Protein AF-A0AAD9BRH6-F1 (afdb_monomer_lite)

InterPro domains:
  IPR004321 V-D-J recombination activating protein 2 [PF03089] (52-200)
  IPR004321 V-D-J recombination activating protein 2 [PTHR10960] (1-200)
  IPR011043 Galactose oxidase/kelch, beta-propeller [SSF50965] (65-195)
  IPR015915 Kelch-type beta-propeller [G3DSA:2.120.10.80] (14-204)

Secondary structure (DSSP, 8-state):
------EESS-TTT--TT-EEEEETTEEEEE--SSSPPTTSTT--EEEEEETTEEEEEE-EEPTTPPP----BS-EEEEE--BTTBPPEEEEE--B-TTS-B---EEEEEEEEEEGGGEEEEEEEEE--EESPPPS-BS-EEEEEEETTEEEEEEE--EEEPPTTT--STTTT-EEEPPSEEEEEETTTTEEEEEE-HHHHHTTS--

Sequence (207 aa):
MTLQPLTPVNCAGLLQQGFSLLQLDGEVLLFGQKGWPKRSCPTGVFGVRFKLGEMKLRAISFSNDSCYLPPLRCPAVCRLDPYDGLPESYLIHGGRTPNNEISSSLYLLTMDSRGCNRKLTLCCKEKELVGEVPGARYGHTMSMVQSHGKTACVLFGGRSYMPAGERTTENWNSVVDCPPQVFLFDMEFGCSSAILYLSLATDSLSI

Radius of gyration: 18.58 Å; chains: 1; bounding box: 47×38×53 Å

Structure (mmCIF, N/CA/C/O backbone):
data_AF-A0AAD9BRH6-F1
#
_entry.id   AF-A0AAD9BRH6-F1
#
loop_
_atom_site.group_PDB
_atom_site.id
_atom_site.type_symbol
_atom_site.label_atom_id
_atom_site.label_alt_id
_atom_site.label_comp_id
_atom_site.label_asym_id
_atom_site.label_entity_id
_atom_site.label_seq_id
_atom_site.pdbx_PDB_ins_code
_atom_site.Cartn_x
_atom_site.Cartn_y
_atom_site.Cartn_z
_atom_site.occupancy
_atom_site.B_iso_or_equiv
_atom_site.auth_seq_id
_atom_site.auth_comp_id
_atom_site.auth_asym_id
_atom_site.auth_atom_id
_atom_site.pdbx_PDB_model_num
ATOM 1 N N . MET A 1 1 ? -20.633 -24.518 3.124 1.00 84.81 1 MET A N 1
ATOM 2 C CA . MET A 1 1 ? -20.356 -23.069 3.005 1.00 84.81 1 MET A CA 1
ATOM 3 C C . MET A 1 1 ? -21.687 -22.362 2.823 1.00 84.81 1 MET A C 1
ATOM 5 O O . MET A 1 1 ? -22.511 -22.875 2.078 1.00 84.81 1 MET A O 1
ATOM 9 N N . THR A 1 2 ? -21.927 -21.257 3.523 1.00 92.25 2 THR A N 1
ATOM 10 C CA . THR A 1 2 ? -23.176 -20.484 3.441 1.00 92.25 2 THR A CA 1
ATOM 11 C C . THR A 1 2 ? -22.861 -19.068 2.978 1.00 92.25 2 THR A C 1
ATOM 13 O O . THR A 1 2 ? -21.883 -18.469 3.419 1.00 92.25 2 THR A O 1
ATOM 16 N N . LEU A 1 3 ? -23.678 -18.540 2.069 1.00 93.56 3 LEU A N 1
ATOM 17 C CA . LEU A 1 3 ? -23.615 -17.149 1.636 1.00 93.56 3 LEU A CA 1
ATOM 18 C C . LEU A 1 3 ? -24.761 -16.396 2.311 1.00 93.56 3 LEU A C 1
ATOM 20 O O . LEU A 1 3 ? -25.902 -16.852 2.265 1.00 93.56 3 LEU A O 1
ATOM 24 N N . GLN A 1 4 ? -24.465 -15.248 2.917 1.00 93.25 4 GLN A N 1
ATOM 25 C CA . GLN A 1 4 ? -25.474 -14.382 3.517 1.00 93.25 4 GLN A CA 1
ATOM 26 C C . GLN A 1 4 ? -25.375 -12.978 2.908 1.00 93.25 4 GLN A C 1
ATOM 28 O O . GLN A 1 4 ? -24.277 -12.417 2.874 1.00 93.25 4 GLN A O 1
ATOM 33 N N . PRO A 1 5 ? -26.488 -12.389 2.435 1.00 93.81 5 PRO A N 1
ATOM 34 C CA . PRO A 1 5 ? -26.490 -11.009 1.972 1.00 93.81 5 PRO A CA 1
ATOM 35 C C . PRO A 1 5 ? -26.248 -10.049 3.142 1.00 93.81 5 PRO A C 1
ATOM 37 O O . PRO A 1 5 ? -26.746 -10.261 4.250 1.00 93.81 5 PRO A O 1
ATOM 40 N N . LEU A 1 6 ? -25.496 -8.982 2.877 1.00 94.06 6 LEU A N 1
ATOM 41 C CA . LEU A 1 6 ? -25.215 -7.920 3.837 1.00 94.06 6 LEU A CA 1
ATOM 42 C C . LEU A 1 6 ? -25.669 -6.569 3.288 1.00 94.06 6 LEU A C 1
ATOM 44 O O . LEU A 1 6 ? -25.469 -6.275 2.110 1.00 94.06 6 LEU A O 1
ATOM 48 N N . THR A 1 7 ? -26.209 -5.725 4.163 1.00 94.25 7 THR A N 1
ATOM 49 C CA . THR A 1 7 ? -26.621 -4.359 3.824 1.00 94.25 7 THR A CA 1
ATOM 50 C C . THR A 1 7 ? -25.518 -3.367 4.210 1.00 94.25 7 THR A C 1
ATOM 52 O O . THR A 1 7 ? -25.204 -3.236 5.399 1.00 94.25 7 THR A O 1
ATOM 55 N N . PRO A 1 8 ? -24.904 -2.649 3.250 1.00 92.94 8 PRO A N 1
ATOM 56 C CA . PRO A 1 8 ? -23.936 -1.599 3.550 1.00 92.94 8 PRO A CA 1
ATOM 57 C C . PRO A 1 8 ? -24.643 -0.365 4.127 1.00 92.94 8 PRO A C 1
ATOM 59 O O . PRO A 1 8 ? -25.523 0.198 3.483 1.00 92.94 8 PRO A O 1
ATOM 62 N N . VAL A 1 9 ? -24.246 0.092 5.320 1.00 93.06 9 VAL A N 1
ATOM 63 C CA . VAL A 1 9 ? -24.945 1.206 6.002 1.00 93.06 9 VAL A CA 1
ATOM 64 C C . VAL A 1 9 ? -24.281 2.560 5.757 1.00 93.06 9 VAL A C 1
ATOM 66 O O . VAL A 1 9 ? -24.948 3.532 5.424 1.00 93.06 9 VAL A O 1
ATOM 69 N N . ASN A 1 10 ? -22.959 2.652 5.922 1.00 90.88 10 ASN A N 1
ATOM 70 C CA . ASN A 1 10 ? -22.215 3.918 5.838 1.00 90.88 10 ASN A CA 1
ATOM 71 C C . ASN A 1 10 ? -20.998 3.852 4.897 1.00 90.88 10 ASN A C 1
ATOM 73 O O . ASN A 1 10 ? -20.083 4.667 5.005 1.00 90.88 10 ASN A O 1
ATOM 77 N N . CYS A 1 11 ? -20.970 2.875 3.986 1.00 85.38 11 CYS A N 1
ATOM 78 C CA . CYS A 1 11 ? -19.798 2.564 3.163 1.00 85.38 11 CYS A CA 1
ATOM 79 C C . CYS A 1 11 ? -20.015 2.634 1.644 1.00 85.38 11 CYS A C 1
ATOM 81 O O . CYS A 1 11 ? -19.052 2.467 0.898 1.00 85.38 11 CYS A O 1
ATOM 83 N N . ALA A 1 12 ? -21.228 2.944 1.171 1.00 79.44 12 ALA A N 1
ATOM 84 C CA . ALA A 1 12 ? -21.591 2.875 -0.251 1.00 79.44 12 ALA A CA 1
ATOM 85 C C . ALA A 1 12 ? -20.691 3.713 -1.187 1.00 79.44 12 ALA A C 1
ATOM 87 O O . ALA A 1 12 ? -20.425 3.309 -2.313 1.00 79.44 12 ALA A O 1
ATOM 88 N N . GLY A 1 13 ? -20.178 4.859 -0.724 1.00 90.12 13 GLY A N 1
ATOM 89 C CA . GLY A 1 13 ? -19.275 5.714 -1.509 1.00 90.12 13 GLY A CA 1
ATOM 90 C C . GLY A 1 13 ? -17.780 5.419 -1.345 1.00 90.12 13 GLY A C 1
ATOM 91 O O . GLY A 1 13 ? -16.972 6.090 -1.982 1.00 90.12 13 GLY A O 1
ATOM 92 N N . LEU A 1 14 ? -17.409 4.481 -0.468 1.00 95.38 14 LEU A N 1
ATOM 93 C CA . LEU A 1 14 ? -16.017 4.199 -0.098 1.00 95.38 14 LEU A CA 1
ATOM 94 C C . LEU A 1 14 ? -15.472 2.935 -0.764 1.00 95.38 14 LEU A C 1
ATOM 96 O O . LEU A 1 14 ? -14.265 2.833 -0.957 1.00 95.38 14 LEU A O 1
ATOM 100 N N . LEU A 1 15 ? -16.333 1.981 -1.116 1.00 95.12 15 LEU A N 1
ATOM 101 C CA . LEU A 1 15 ? -15.911 0.734 -1.749 1.00 95.12 15 LEU A CA 1
ATOM 102 C C . LEU A 1 15 ? -15.564 0.957 -3.229 1.00 95.12 15 LEU A C 1
ATOM 104 O O . LEU A 1 15 ? -16.242 1.692 -3.949 1.00 95.12 15 LEU A O 1
ATOM 108 N N . GLN A 1 16 ? -14.501 0.303 -3.685 1.00 96.00 16 GLN A N 1
ATOM 109 C CA . GLN A 1 16 ? -14.068 0.257 -5.082 1.00 96.00 16 GLN A CA 1
ATOM 110 C C . GLN A 1 16 ? -13.353 -1.064 -5.344 1.00 96.00 16 GLN A C 1
ATOM 112 O O . GLN A 1 16 ? -12.916 -1.709 -4.402 1.00 96.00 16 GLN A O 1
ATOM 117 N N . GLN A 1 17 ? -13.190 -1.460 -6.602 1.00 96.88 17 GLN A N 1
ATOM 118 C CA . GLN A 1 17 ? -12.393 -2.640 -6.936 1.00 96.88 17 GLN A CA 1
ATOM 119 C C . GLN A 1 17 ? -10.912 -2.428 -6.581 1.00 96.88 17 GLN A C 1
ATOM 121 O O . GLN A 1 17 ? -10.388 -1.317 -6.699 1.00 96.88 17 GLN A O 1
ATOM 126 N N . GLY A 1 18 ? -10.243 -3.506 -6.163 1.00 97.06 18 GLY A N 1
ATOM 127 C CA . GLY A 1 18 ? -8.827 -3.482 -5.791 1.00 97.06 18 GLY A CA 1
ATOM 128 C C . GLY A 1 18 ? -8.534 -2.980 -4.375 1.00 97.06 18 GLY A C 1
ATOM 129 O O . GLY A 1 18 ? -7.385 -2.665 -4.088 1.00 97.06 18 GLY A O 1
ATOM 130 N N . PHE A 1 19 ? -9.541 -2.873 -3.506 1.00 97.88 19 PHE A N 1
ATOM 131 C CA . PHE A 1 19 ? -9.334 -2.630 -2.076 1.00 97.88 19 PHE A CA 1
ATOM 132 C C . PHE A 1 19 ? -8.760 -3.871 -1.373 1.00 97.88 19 PHE A C 1
ATOM 134 O O . PHE A 1 19 ? -8.918 -4.992 -1.860 1.00 97.88 19 PHE A O 1
ATOM 141 N N . SER A 1 20 ? -8.151 -3.671 -0.206 1.00 98.38 20 SER A N 1
ATOM 142 C CA . SER A 1 20 ? -7.573 -4.742 0.610 1.00 98.38 20 SER A CA 1
ATOM 143 C C . SER A 1 20 ? -8.331 -4.898 1.925 1.00 98.38 20 SER A C 1
ATOM 145 O O . SER A 1 20 ? -8.718 -3.906 2.552 1.00 98.38 20 SER A O 1
ATOM 147 N N . LEU A 1 21 ? -8.508 -6.148 2.358 1.00 97.81 21 LEU A N 1
ATOM 148 C CA . LEU A 1 21 ? -8.934 -6.486 3.713 1.00 97.81 21 LEU A CA 1
ATOM 149 C C . LEU A 1 21 ? -7.735 -7.023 4.494 1.00 97.81 21 LEU A C 1
ATOM 151 O O . LEU A 1 21 ? -7.108 -7.985 4.061 1.00 97.81 21 LEU A O 1
ATOM 155 N N . LEU A 1 22 ? -7.419 -6.394 5.623 1.00 97.06 22 LEU A N 1
ATOM 156 C CA . LEU A 1 22 ? -6.281 -6.747 6.474 1.00 97.06 22 LEU A CA 1
ATOM 157 C C . LEU A 1 22 ? -6.820 -7.208 7.825 1.00 97.06 22 LEU A C 1
ATOM 159 O O . LEU A 1 22 ? -7.579 -6.482 8.460 1.00 97.06 22 LEU A O 1
ATOM 163 N N . GLN A 1 23 ? -6.455 -8.403 8.272 1.00 94.50 23 GLN A N 1
ATOM 164 C CA . GLN A 1 23 ? -6.820 -8.877 9.604 1.00 94.50 23 GLN A CA 1
ATOM 165 C C . GLN A 1 23 ? -5.677 -8.572 10.563 1.00 94.50 23 GLN A C 1
ATOM 167 O O . GLN A 1 23 ? -4.611 -9.160 10.415 1.00 94.50 23 GLN A O 1
ATOM 172 N N . LEU A 1 24 ? -5.895 -7.652 11.500 1.00 91.31 24 LEU A N 1
ATOM 173 C CA . LEU A 1 24 ? -4.866 -7.195 12.429 1.00 91.31 24 LEU A CA 1
ATOM 174 C C . LEU A 1 24 ? -5.457 -7.066 13.832 1.00 91.31 24 LEU A C 1
ATOM 176 O O . LEU A 1 24 ? -6.463 -6.376 14.022 1.00 91.31 24 LEU A O 1
ATOM 180 N N . ASP A 1 25 ? -4.844 -7.746 14.801 1.00 84.81 25 ASP A N 1
ATOM 181 C CA . ASP A 1 25 ? -5.267 -7.735 16.209 1.00 84.81 25 ASP A CA 1
ATOM 182 C C . ASP A 1 25 ? -6.764 -8.083 16.388 1.00 84.81 25 ASP A C 1
ATOM 184 O O . ASP A 1 25 ? -7.528 -7.436 17.108 1.00 84.81 25 ASP A O 1
ATOM 188 N N . GLY A 1 26 ? -7.229 -9.088 15.639 1.00 85.62 26 GLY A N 1
ATOM 189 C CA . GLY A 1 26 ? -8.610 -9.581 15.686 1.00 85.62 26 GLY A CA 1
ATOM 190 C C . GLY A 1 26 ? -9.674 -8.659 15.070 1.00 85.62 26 GLY A C 1
ATOM 191 O O . GLY A 1 26 ? -10.851 -9.020 15.069 1.00 85.62 26 GLY A O 1
ATOM 192 N N . GLU A 1 27 ? -9.300 -7.499 14.526 1.00 90.56 27 GLU A N 1
ATOM 193 C CA . GLU A 1 27 ? -10.192 -6.632 13.748 1.00 90.56 27 GLU A CA 1
ATOM 194 C C . GLU A 1 27 ? -9.931 -6.837 12.245 1.00 90.56 27 GLU A C 1
ATOM 196 O O . GLU A 1 27 ? -8.801 -7.059 11.810 1.00 90.56 27 GLU A O 1
ATOM 201 N N . VAL A 1 28 ? -10.987 -6.751 11.431 1.00 95.69 28 VAL A N 1
ATOM 202 C CA . VAL A 1 28 ? -10.860 -6.719 9.967 1.00 95.69 28 VAL A CA 1
ATOM 203 C C . VAL A 1 28 ? -10.821 -5.262 9.537 1.00 95.69 28 VAL A C 1
ATOM 205 O O . VAL A 1 28 ? -11.742 -4.500 9.821 1.00 95.69 28 VAL A O 1
ATOM 208 N N . LEU A 1 29 ? -9.763 -4.867 8.847 1.00 97.19 29 LEU A N 1
ATOM 209 C CA . LEU A 1 29 ? -9.539 -3.522 8.347 1.00 97.19 29 LEU A CA 1
ATOM 210 C C . LEU A 1 29 ? -9.782 -3.478 6.843 1.00 97.19 29 LEU A C 1
ATOM 212 O O . LEU A 1 29 ? -9.395 -4.387 6.121 1.00 97.19 29 LEU A O 1
ATOM 216 N N . LEU A 1 30 ? -10.382 -2.396 6.370 1.00 97.81 30 LEU A N 1
ATOM 217 C CA . LEU A 1 30 ? -10.519 -2.050 4.968 1.00 97.81 30 LEU A CA 1
ATOM 218 C C . LEU A 1 30 ? -9.541 -0.928 4.634 1.00 97.81 30 LEU A C 1
ATOM 220 O O . LEU A 1 30 ? -9.551 0.128 5.273 1.00 97.81 30 LEU A O 1
ATOM 224 N N . PHE A 1 31 ? -8.745 -1.158 3.597 1.00 98.31 31 PHE A N 1
ATOM 225 C CA . PHE A 1 31 ? -7.778 -0.221 3.040 1.00 98.31 31 PHE A CA 1
ATOM 226 C C . PHE A 1 31 ? -7.994 -0.072 1.527 1.00 98.31 31 PHE A C 1
ATOM 228 O O . PHE A 1 31 ? -8.412 -1.016 0.860 1.00 98.31 31 PHE A O 1
ATOM 235 N N . GLY A 1 32 ? -7.724 1.116 0.980 1.00 97.81 32 GLY A N 1
ATOM 236 C CA . GLY A 1 32 ? -7.924 1.400 -0.445 1.00 97.81 32 GLY A CA 1
ATOM 237 C C . GLY A 1 32 ? -9.324 1.928 -0.773 1.00 97.81 32 GLY A C 1
ATOM 238 O O . GLY A 1 32 ? -9.956 1.461 -1.720 1.00 97.81 32 GLY A O 1
ATOM 239 N N . GLN A 1 33 ? -9.825 2.899 0.002 1.00 97.56 33 GLN A N 1
ATOM 240 C CA . GLN A 1 33 ? -11.111 3.557 -0.270 1.00 97.56 33 GLN A CA 1
ATOM 241 C C . GLN A 1 33 ? -11.147 4.299 -1.619 1.00 97.56 33 GLN A C 1
ATOM 243 O O . GLN A 1 33 ? -10.125 4.749 -2.140 1.00 97.56 33 GLN A O 1
ATOM 248 N N . LYS A 1 34 ? -12.350 4.491 -2.166 1.00 97.75 34 LYS A N 1
ATOM 249 C CA . LYS A 1 34 ? -12.580 5.288 -3.374 1.00 97.75 34 LYS A CA 1
ATOM 250 C C . LYS A 1 34 ? -12.226 6.759 -3.157 1.00 97.75 34 LYS A C 1
ATOM 252 O O . LYS A 1 34 ? -12.784 7.423 -2.283 1.00 97.75 34 LYS A O 1
ATOM 257 N N . GLY A 1 35 ? -11.349 7.275 -4.017 1.00 97.25 35 GLY A N 1
ATOM 258 C CA . GLY A 1 35 ? -10.862 8.653 -3.952 1.00 97.25 35 GLY A CA 1
ATOM 259 C C . GLY A 1 35 ? -9.973 8.927 -2.735 1.00 97.25 35 GLY A C 1
ATOM 260 O O . GLY A 1 35 ? -9.651 8.033 -1.956 1.00 97.25 35 GLY A O 1
ATOM 261 N N . TRP A 1 36 ? -9.577 10.186 -2.573 1.00 97.88 36 TRP A N 1
ATOM 262 C CA . TRP A 1 36 ? -8.733 10.624 -1.460 1.00 97.88 36 TRP A CA 1
ATOM 263 C C . TRP A 1 36 ? -9.459 10.553 -0.098 1.00 97.88 36 TRP A C 1
ATOM 265 O O . TRP A 1 36 ? -10.686 10.723 -0.054 1.00 97.88 36 TRP A O 1
ATOM 275 N N . PRO A 1 37 ? -8.735 10.313 1.018 1.00 97.00 37 PRO A N 1
ATOM 276 C CA . PRO A 1 37 ? -9.311 10.313 2.361 1.00 97.00 37 PRO A CA 1
ATOM 277 C C . PRO A 1 37 ? -10.068 11.608 2.664 1.00 97.00 37 PRO A C 1
ATOM 279 O O . PRO A 1 37 ? -9.596 12.715 2.404 1.00 97.00 37 PRO A O 1
ATOM 282 N N . LYS A 1 38 ? -11.282 11.470 3.204 1.00 94.75 38 LYS A N 1
ATOM 283 C CA . LYS A 1 38 ? -12.139 12.609 3.567 1.00 94.75 38 LYS A CA 1
ATOM 284 C C . LYS A 1 38 ? -11.880 13.021 5.011 1.00 94.75 38 LYS A C 1
ATOM 286 O O . LYS A 1 38 ? -11.446 12.210 5.820 1.00 94.75 38 LYS A O 1
ATOM 291 N N . ARG A 1 39 ? -12.286 14.239 5.390 1.00 94.38 39 ARG A N 1
ATOM 292 C CA . ARG A 1 39 ? -12.189 14.730 6.782 1.00 94.38 39 ARG A CA 1
ATOM 293 C C . ARG A 1 39 ? -12.831 13.784 7.813 1.00 94.38 39 ARG A C 1
ATOM 295 O O . ARG A 1 39 ? -12.375 13.724 8.946 1.00 94.38 39 ARG A O 1
ATOM 302 N N . SER A 1 40 ? -13.860 13.027 7.426 1.00 93.06 40 SER A N 1
ATOM 303 C CA . SER A 1 40 ? -14.510 12.029 8.288 1.00 93.06 40 SER A CA 1
ATOM 304 C C . SER A 1 40 ? -13.612 10.840 8.661 1.00 93.06 40 SER A C 1
ATOM 306 O O . SER A 1 40 ? -13.854 10.194 9.675 1.00 93.06 40 SER A O 1
ATOM 308 N N . CYS A 1 41 ? -12.613 10.522 7.836 1.00 95.62 41 CYS A N 1
ATOM 309 C CA . CYS A 1 41 ? -11.608 9.490 8.083 1.00 95.62 41 CYS A CA 1
ATOM 310 C C . CYS A 1 41 ? -10.322 9.860 7.318 1.00 95.62 41 CYS A C 1
ATOM 312 O O . CYS A 1 41 ? -10.146 9.427 6.177 1.00 95.62 41 CYS A O 1
ATOM 314 N N . PRO A 1 42 ? -9.448 10.698 7.903 1.00 95.88 42 PRO A N 1
ATOM 315 C CA . PRO A 1 42 ? -8.286 11.242 7.198 1.00 95.88 42 PRO A CA 1
ATOM 316 C C . PRO A 1 42 ? -7.202 10.195 6.905 1.00 95.88 42 PRO A C 1
ATOM 318 O O . PRO A 1 42 ? -6.380 10.408 6.023 1.00 95.88 42 PRO A O 1
ATOM 321 N N . THR A 1 43 ? -7.214 9.057 7.602 1.00 96.94 43 THR A N 1
ATOM 322 C CA . THR A 1 43 ? -6.297 7.931 7.360 1.00 96.94 43 THR A CA 1
ATOM 323 C C . THR A 1 43 ? -6.704 7.086 6.153 1.00 96.94 43 THR A C 1
ATOM 325 O O . THR A 1 43 ? -5.886 6.350 5.616 1.00 96.94 43 THR A O 1
ATOM 328 N N . GLY A 1 44 ? -7.978 7.130 5.743 1.00 96.75 44 GLY A N 1
ATOM 329 C CA . GLY A 1 44 ? -8.515 6.258 4.695 1.00 96.75 44 GLY A CA 1
ATOM 330 C C . GLY A 1 44 ? -8.592 4.768 5.062 1.00 96.75 44 GLY A C 1
ATOM 331 O O . GLY A 1 44 ? -8.917 3.957 4.192 1.00 96.75 44 GLY A O 1
ATOM 332 N N . VAL A 1 45 ? -8.324 4.404 6.324 1.00 97.62 45 VAL A N 1
ATOM 333 C CA . VAL A 1 45 ? -8.397 3.030 6.847 1.00 97.62 45 VAL A CA 1
ATOM 334 C C . VAL A 1 45 ? -9.610 2.888 7.761 1.00 97.62 45 VAL A C 1
ATOM 336 O O . VAL A 1 45 ? -9.880 3.740 8.613 1.00 97.62 45 VAL A O 1
ATOM 339 N N . PHE A 1 46 ? -10.352 1.793 7.602 1.00 97.25 46 PHE A N 1
ATOM 340 C CA . PHE A 1 46 ? -11.599 1.570 8.329 1.00 97.25 46 PHE A CA 1
ATOM 341 C C . PHE A 1 46 ? -11.634 0.199 8.988 1.00 97.25 46 PHE A C 1
ATOM 343 O O . PHE A 1 46 ? -11.330 -0.794 8.351 1.00 97.25 46 PHE A O 1
ATOM 350 N N . GLY A 1 47 ? -12.102 0.113 10.228 1.00 96.25 47 GLY A N 1
ATOM 351 C CA . GLY A 1 47 ? -12.511 -1.157 10.819 1.00 96.25 47 GLY A CA 1
ATOM 352 C C . GLY A 1 47 ? -13.853 -1.592 10.239 1.00 96.25 47 GLY A C 1
ATOM 353 O O . GLY A 1 47 ? -14.803 -0.803 10.218 1.00 96.25 47 GLY A O 1
ATOM 354 N N . VAL A 1 48 ? -13.938 -2.835 9.781 1.00 96.00 48 VAL A N 1
ATOM 355 C CA . VAL A 1 48 ? -15.139 -3.461 9.232 1.00 96.00 48 VAL A CA 1
ATOM 356 C C . VAL A 1 48 ? -15.874 -4.188 10.348 1.00 96.00 48 VAL A C 1
ATOM 358 O O . VAL A 1 48 ? -15.313 -5.034 11.039 1.00 96.00 48 VAL A O 1
ATOM 361 N N . ARG A 1 49 ? -17.156 -3.871 10.530 1.00 93.75 49 ARG A N 1
ATOM 362 C CA . ARG A 1 49 ? -18.018 -4.538 11.508 1.00 93.75 49 ARG A CA 1
ATOM 363 C C . ARG A 1 49 ? -19.252 -5.101 10.839 1.00 93.75 49 ARG A C 1
ATOM 365 O O . ARG A 1 49 ? -19.984 -4.369 10.176 1.00 93.75 49 ARG A O 1
ATOM 372 N N . PHE A 1 50 ? -19.504 -6.374 11.110 1.00 93.00 50 PHE A N 1
ATOM 373 C CA . PHE A 1 50 ? -20.718 -7.072 10.717 1.00 93.00 50 PHE A CA 1
ATOM 374 C C . PHE A 1 50 ? -21.610 -7.254 11.946 1.00 93.00 50 PHE A C 1
ATOM 376 O O . PHE A 1 50 ? -21.167 -7.804 12.956 1.00 93.00 50 PHE A O 1
ATOM 383 N N . LYS A 1 51 ? -22.849 -6.759 11.900 1.00 91.62 51 LYS A N 1
ATOM 384 C CA . LYS A 1 51 ? -23.847 -6.961 12.965 1.00 91.62 51 LYS A CA 1
ATOM 385 C C . LYS A 1 51 ? -25.237 -7.058 12.355 1.00 91.62 51 LYS A C 1
ATOM 387 O O . LYS A 1 51 ? -25.613 -6.168 11.610 1.00 91.62 51 LYS A O 1
ATOM 392 N N . LEU A 1 52 ? -26.001 -8.095 12.709 1.00 92.50 52 LEU A N 1
ATOM 393 C CA . LEU A 1 52 ? -27.410 -8.253 12.308 1.00 92.50 52 LEU A CA 1
ATOM 394 C C . LEU A 1 52 ? -27.647 -8.115 10.785 1.00 92.50 52 LEU A C 1
ATOM 396 O O . LEU A 1 52 ? -28.608 -7.488 10.360 1.00 92.50 52 LEU A O 1
ATOM 400 N N . GLY A 1 53 ? -26.752 -8.662 9.954 1.00 93.19 53 GLY A N 1
ATOM 401 C CA . GLY A 1 53 ? -26.846 -8.539 8.491 1.00 93.19 53 GLY A CA 1
ATOM 402 C C . GLY A 1 53 ? -26.408 -7.180 7.927 1.00 93.19 53 GLY A C 1
ATOM 403 O O . GLY A 1 53 ? -26.459 -6.974 6.720 1.00 93.19 53 GLY A O 1
ATOM 404 N N . GLU A 1 54 ? -25.936 -6.254 8.762 1.00 95.44 54 GLU A N 1
ATOM 405 C CA . GLU A 1 54 ? -25.405 -4.959 8.338 1.00 95.44 54 GLU A CA 1
ATOM 406 C C . GLU A 1 54 ? -23.874 -4.951 8.321 1.00 95.44 54 GLU A C 1
ATOM 408 O O . GLU A 1 54 ? -23.223 -5.478 9.228 1.00 95.44 54 GLU A O 1
ATOM 413 N N . MET A 1 55 ? -23.302 -4.264 7.330 1.00 94.94 55 MET A N 1
ATOM 414 C CA . MET A 1 55 ? -21.881 -3.923 7.262 1.00 94.94 55 MET A CA 1
ATOM 415 C C . MET A 1 55 ? -21.688 -2.435 7.578 1.00 94.94 55 MET A C 1
ATOM 417 O O . MET A 1 55 ? -22.254 -1.558 6.916 1.00 94.94 55 MET A O 1
ATOM 421 N N . LYS A 1 56 ? -20.844 -2.145 8.574 1.00 95.19 56 LYS A N 1
ATOM 422 C CA . LYS A 1 56 ? -20.478 -0.785 8.996 1.00 95.19 56 LYS A CA 1
ATOM 423 C C . LYS A 1 56 ? -18.969 -0.594 8.960 1.00 95.19 56 LYS A C 1
ATOM 425 O O . LYS A 1 56 ? -18.217 -1.474 9.372 1.00 95.19 56 LYS A O 1
ATOM 430 N N . LEU A 1 57 ? -18.545 0.587 8.524 1.00 95.50 57 LEU A N 1
ATOM 431 C CA . LEU A 1 57 ? -17.158 1.034 8.579 1.00 95.50 57 LEU A CA 1
ATOM 432 C C . LEU A 1 57 ? -16.964 2.024 9.728 1.00 95.50 57 LEU A C 1
ATOM 434 O O . LEU A 1 57 ? -17.737 2.971 9.890 1.00 95.50 57 LEU A O 1
ATOM 438 N N . ARG A 1 58 ? -15.917 1.814 10.526 1.00 94.44 58 ARG A N 1
ATOM 439 C CA . ARG A 1 58 ? -15.497 2.710 11.610 1.00 94.44 58 ARG A CA 1
ATOM 440 C C . ARG A 1 58 ? -14.144 3.315 11.259 1.00 94.44 58 ARG A C 1
ATOM 442 O O . ARG A 1 58 ? -13.214 2.572 10.981 1.00 94.44 58 ARG A O 1
ATOM 449 N N . ALA A 1 59 ? -14.026 4.639 11.310 1.00 95.12 59 ALA A N 1
ATOM 450 C CA . ALA A 1 59 ? -12.756 5.319 11.069 1.00 95.12 59 ALA A CA 1
ATOM 451 C C . ALA A 1 59 ? -11.673 4.864 12.066 1.00 95.12 59 ALA A C 1
ATOM 453 O O . ALA A 1 59 ? -11.929 4.804 13.277 1.00 95.12 59 ALA A O 1
ATOM 454 N N . ILE A 1 60 ? -10.481 4.565 11.549 1.00 95.38 60 ILE A N 1
ATOM 455 C CA . ILE A 1 60 ? -9.302 4.177 12.331 1.00 95.38 60 ILE A CA 1
ATOM 456 C C . ILE A 1 60 ? -8.325 5.347 12.369 1.00 95.38 60 ILE A C 1
ATOM 458 O O . ILE A 1 60 ? -8.178 6.082 11.394 1.00 95.38 60 ILE A O 1
ATOM 462 N N . SER A 1 61 ? -7.691 5.552 13.519 1.00 94.88 61 SER A N 1
ATOM 463 C CA . SER A 1 61 ? -6.717 6.626 13.712 1.00 94.88 61 SER A CA 1
ATOM 464 C C . SER A 1 61 ? -5.300 6.091 13.547 1.00 94.88 61 SER A C 1
ATOM 466 O O . SER A 1 61 ? -5.042 4.927 13.848 1.00 94.88 61 SER A O 1
ATOM 468 N N . PHE A 1 62 ? -4.405 6.953 13.077 1.00 96.75 62 PHE A N 1
ATOM 469 C CA . PHE A 1 62 ? -2.972 6.694 13.059 1.00 96.75 62 PHE A CA 1
ATOM 470 C C . PHE A 1 62 ? -2.302 7.357 14.265 1.00 96.75 62 PHE A C 1
ATOM 472 O O . PHE A 1 62 ? -2.834 8.334 14.804 1.00 96.75 62 PHE A O 1
ATOM 479 N N . SER A 1 63 ? -1.175 6.801 14.696 1.00 95.94 63 SER A N 1
ATOM 480 C CA . SER A 1 63 ? -0.278 7.392 15.685 1.00 95.94 63 SER A CA 1
ATOM 481 C C . SER A 1 63 ? 0.393 8.654 15.131 1.00 95.94 63 SER A C 1
ATOM 483 O O . SER A 1 63 ? 0.411 8.895 13.922 1.00 95.94 63 SER A O 1
ATOM 485 N N . ASN A 1 64 ? 0.970 9.467 16.015 1.00 95.38 64 ASN A N 1
ATOM 486 C CA . ASN A 1 64 ? 1.610 10.728 15.624 1.00 95.38 64 ASN A CA 1
ATOM 487 C C . ASN A 1 64 ? 2.889 10.534 14.793 1.00 95.38 64 ASN A C 1
ATOM 489 O O . ASN A 1 64 ? 3.266 11.435 14.053 1.00 95.38 64 ASN A O 1
ATOM 493 N N . ASP A 1 65 ? 3.557 9.386 14.923 1.00 95.06 65 ASP A N 1
ATOM 494 C CA . ASP A 1 65 ? 4.772 9.039 14.177 1.00 95.06 65 ASP A CA 1
ATOM 495 C C . ASP A 1 65 ? 4.478 8.352 12.832 1.00 95.06 65 ASP A C 1
ATOM 497 O O . ASP A 1 65 ? 5.401 7.904 12.152 1.00 95.06 65 ASP A O 1
ATOM 501 N N . SER A 1 66 ? 3.202 8.251 12.448 1.00 97.50 66 SER A N 1
ATOM 502 C CA . SER A 1 66 ? 2.803 7.627 11.191 1.00 97.50 66 SER A CA 1
ATOM 503 C C . SER A 1 66 ? 3.025 8.534 9.986 1.00 97.50 66 SER A C 1
ATOM 505 O O . SER A 1 66 ? 2.689 9.720 10.005 1.00 97.50 66 SER A O 1
ATOM 507 N N . CYS A 1 67 ? 3.474 7.944 8.882 1.00 96.69 67 CYS A N 1
ATOM 508 C CA . CYS A 1 67 ? 3.423 8.572 7.572 1.00 96.69 67 CYS A CA 1
ATOM 509 C C . CYS A 1 67 ? 2.005 8.512 6.983 1.00 96.69 67 CYS A C 1
ATOM 511 O O . CYS A 1 67 ? 1.143 7.725 7.392 1.00 96.69 67 CYS A O 1
ATOM 513 N N . TYR A 1 68 ? 1.761 9.349 5.977 1.00 93.62 68 TYR A N 1
ATOM 514 C CA . TYR A 1 68 ? 0.544 9.258 5.184 1.00 93.62 68 TYR A CA 1
ATOM 515 C C . TYR A 1 68 ? 0.593 8.024 4.270 1.00 93.62 68 TYR A C 1
ATOM 517 O O . TYR A 1 68 ? 1.588 7.792 3.588 1.00 93.62 68 TYR A O 1
ATOM 525 N N . LEU A 1 69 ? -0.504 7.266 4.228 1.00 97.00 69 LEU A N 1
ATOM 526 C CA . LEU A 1 69 ? -0.674 6.110 3.353 1.00 97.00 69 LEU A CA 1
ATOM 527 C C . LEU A 1 69 ? -1.782 6.417 2.332 1.00 97.00 69 LEU A C 1
ATOM 529 O O . LEU A 1 69 ? -2.952 6.502 2.721 1.00 97.00 69 LEU A O 1
ATOM 533 N N . PRO A 1 70 ? -1.472 6.597 1.033 1.00 97.69 70 PRO A N 1
ATOM 534 C CA . PRO A 1 70 ? -2.510 6.807 0.028 1.00 97.69 70 PRO A CA 1
ATOM 535 C C . PRO A 1 70 ? -3.436 5.581 -0.067 1.00 97.69 70 PRO A C 1
ATOM 537 O O . PRO A 1 70 ? -2.994 4.459 0.166 1.00 97.69 70 PRO A O 1
ATOM 540 N N . PRO A 1 71 ? -4.719 5.737 -0.440 1.00 98.06 71 PRO A N 1
ATOM 541 C CA . PRO A 1 71 ? -5.627 4.604 -0.604 1.00 98.06 71 PRO A CA 1
ATOM 542 C C . PRO A 1 71 ? -5.319 3.862 -1.914 1.00 98.06 71 PRO A C 1
ATOM 544 O O . PRO A 1 71 ? -5.903 4.133 -2.968 1.00 98.06 71 PRO A O 1
ATOM 547 N N . LEU A 1 72 ? -4.355 2.946 -1.832 1.00 98.62 72 LEU A N 1
ATOM 548 C CA . LEU A 1 72 ? -3.818 2.182 -2.955 1.00 98.62 72 LEU A CA 1
ATOM 549 C C . LEU A 1 72 ? -4.835 1.145 -3.452 1.00 98.62 72 LEU A C 1
ATOM 551 O O . LEU A 1 72 ? -5.476 0.455 -2.660 1.00 98.62 72 LEU A O 1
ATOM 555 N N . ARG A 1 73 ? -4.957 1.019 -4.777 1.00 98.50 73 ARG A N 1
ATOM 556 C CA . ARG A 1 73 ? -5.698 -0.058 -5.451 1.00 98.50 73 ARG A CA 1
ATOM 557 C C . ARG A 1 73 ? -4.750 -1.142 -5.946 1.00 98.50 73 ARG A C 1
ATOM 559 O O . ARG A 1 73 ? -3.749 -0.832 -6.592 1.00 98.50 73 ARG A O 1
ATOM 566 N N . CYS A 1 74 ? -5.112 -2.396 -5.701 1.00 98.38 74 CYS A N 1
ATOM 567 C CA . CYS A 1 74 ? -4.331 -3.589 -6.027 1.00 98.38 74 CYS A CA 1
ATOM 568 C C . CYS A 1 74 ? -2.856 -3.519 -5.565 1.00 98.38 74 CYS A C 1
ATOM 570 O O . CYS A 1 74 ? -1.969 -3.813 -6.379 1.00 98.38 74 CYS A O 1
ATOM 572 N N . PRO A 1 75 ? -2.562 -3.092 -4.318 1.00 98.62 75 PRO A N 1
ATOM 573 C CA . PRO A 1 75 ? -1.218 -3.235 -3.765 1.00 98.62 75 PRO A CA 1
ATOM 574 C C . PRO A 1 75 ? -0.912 -4.716 -3.509 1.00 98.62 75 PRO A C 1
ATOM 576 O O . PRO A 1 75 ? -1.833 -5.517 -3.325 1.00 98.62 75 PRO A O 1
ATOM 579 N N . ALA A 1 76 ? 0.367 -5.077 -3.425 1.00 98.44 76 ALA A N 1
ATOM 580 C CA . ALA A 1 76 ? 0.726 -6.340 -2.795 1.00 98.44 76 ALA A CA 1
ATOM 581 C C . ALA A 1 76 ? 0.654 -6.171 -1.281 1.00 98.44 76 ALA A C 1
ATOM 583 O O . ALA A 1 76 ? 1.225 -5.231 -0.726 1.00 98.44 76 ALA A O 1
ATOM 584 N N . VAL A 1 77 ? -0.050 -7.084 -0.621 1.00 98.00 77 VAL A N 1
ATOM 585 C CA . VAL A 1 77 ? -0.183 -7.115 0.834 1.00 98.00 77 VAL A CA 1
ATOM 586 C C . VAL A 1 77 ? 0.399 -8.420 1.350 1.00 98.00 77 VAL A C 1
ATOM 588 O O . VAL A 1 77 ? 0.058 -9.490 0.855 1.00 98.00 77 VAL A O 1
ATOM 591 N N . CYS A 1 78 ? 1.278 -8.330 2.339 1.00 96.38 78 CYS A N 1
ATOM 592 C CA . CYS A 1 78 ? 1.864 -9.488 2.996 1.00 96.38 78 CYS A CA 1
ATOM 593 C C . CYS A 1 78 ? 1.664 -9.355 4.498 1.00 96.38 78 CYS A C 1
ATOM 595 O O . CYS A 1 78 ? 2.096 -8.373 5.100 1.00 96.38 78 CYS A O 1
ATOM 597 N N . ARG A 1 79 ? 1.015 -10.350 5.097 1.00 94.31 79 ARG A N 1
ATOM 598 C CA . ARG A 1 79 ? 0.901 -10.459 6.547 1.00 94.31 79 ARG A CA 1
ATOM 599 C C . ARG A 1 79 ? 2.248 -10.884 7.127 1.00 94.31 79 ARG A C 1
ATOM 601 O O . ARG A 1 79 ? 2.901 -11.773 6.586 1.00 94.31 79 ARG A O 1
ATOM 608 N N . LEU A 1 80 ? 2.637 -10.237 8.213 1.00 91.75 80 LEU A N 1
ATOM 609 C CA . LEU A 1 80 ? 3.765 -10.602 9.050 1.00 91.75 80 LEU A CA 1
ATOM 610 C C . LEU A 1 80 ? 3.205 -11.159 10.349 1.00 91.75 80 LEU A C 1
ATOM 612 O O . LEU A 1 80 ? 2.546 -10.439 11.106 1.00 91.75 80 LEU A O 1
ATOM 616 N N . ASP A 1 81 ? 3.433 -12.446 10.579 1.00 86.94 81 ASP A N 1
ATOM 617 C CA . ASP A 1 81 ? 3.062 -13.060 11.844 1.00 86.94 81 ASP A CA 1
ATOM 618 C C . ASP A 1 81 ? 3.964 -12.545 12.976 1.00 86.94 81 ASP A C 1
ATOM 620 O O . ASP A 1 81 ? 5.100 -12.131 12.721 1.00 86.94 81 ASP A O 1
ATOM 624 N N . PRO A 1 82 ? 3.469 -12.547 14.227 1.00 83.62 82 PRO A N 1
ATOM 625 C CA . PRO A 1 82 ? 4.270 -12.149 15.374 1.00 83.62 82 PRO A CA 1
ATOM 626 C C . PRO A 1 82 ? 5.571 -12.954 15.444 1.00 83.62 82 PRO A C 1
ATOM 628 O O . PRO A 1 82 ? 5.546 -14.186 15.423 1.00 83.62 82 PRO A O 1
ATOM 631 N N . TYR A 1 83 ? 6.702 -12.263 15.555 1.00 73.38 83 TYR A N 1
ATOM 632 C CA . TYR A 1 83 ? 8.021 -12.885 15.631 1.00 73.38 83 TYR A CA 1
ATOM 633 C C . TYR A 1 83 ? 8.925 -12.088 16.569 1.00 73.38 83 TYR A C 1
ATOM 635 O O . TYR A 1 83 ? 8.937 -10.863 16.514 1.00 73.38 83 TYR A O 1
ATOM 643 N N . ASP A 1 84 ? 9.667 -12.786 17.431 1.00 69.88 84 ASP A N 1
ATOM 644 C CA . ASP A 1 84 ? 10.691 -12.200 18.313 1.00 69.88 84 ASP A CA 1
ATOM 645 C C . ASP A 1 84 ? 10.211 -10.977 19.128 1.00 69.88 84 ASP A C 1
ATOM 647 O O . ASP A 1 84 ? 10.861 -9.940 19.223 1.00 69.88 84 ASP A O 1
ATOM 651 N N . GLY A 1 85 ? 8.992 -11.067 19.674 1.00 68.00 85 GLY A N 1
ATOM 652 C CA . GLY A 1 85 ? 8.370 -9.991 20.454 1.00 68.00 85 GLY A CA 1
ATOM 653 C C . GLY A 1 85 ? 7.771 -8.844 19.629 1.00 68.00 85 GLY A C 1
ATOM 654 O O . GLY A 1 85 ? 7.112 -7.977 20.205 1.00 68.00 85 GLY A O 1
ATOM 655 N N . LEU A 1 86 ? 7.924 -8.845 18.300 1.00 75.44 86 LEU A N 1
ATOM 656 C CA . LEU A 1 86 ? 7.223 -7.915 17.416 1.00 75.44 86 LEU A CA 1
ATOM 657 C C . LEU A 1 86 ? 5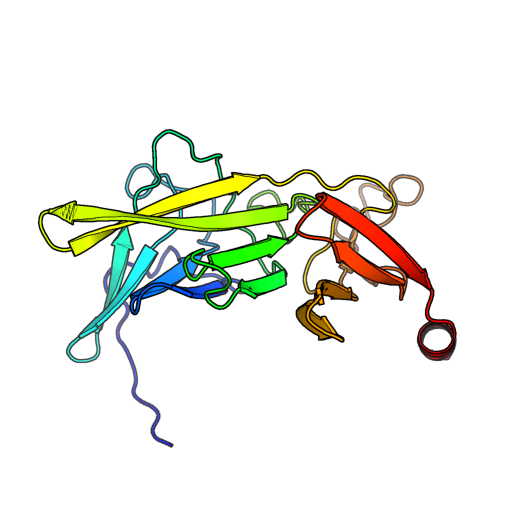.765 -8.357 17.213 1.00 75.44 86 LEU A C 1
ATOM 659 O O . LEU A 1 86 ? 5.496 -9.550 17.030 1.00 75.44 86 LEU A O 1
ATOM 663 N N . PRO A 1 87 ? 4.809 -7.412 17.231 1.00 83.19 87 PRO A N 1
ATOM 664 C CA . PRO A 1 87 ? 3.408 -7.722 16.995 1.00 83.19 87 PRO A CA 1
ATOM 665 C C . PRO A 1 87 ? 3.154 -8.098 15.531 1.00 83.19 87 PRO A C 1
ATOM 667 O O . PRO A 1 87 ? 3.940 -7.796 14.631 1.00 83.19 87 PRO A O 1
ATOM 670 N N . GLU A 1 88 ? 1.991 -8.705 15.298 1.00 90.38 88 GLU A N 1
ATOM 671 C CA . GLU A 1 88 ? 1.435 -8.890 13.957 1.00 90.38 88 GLU A CA 1
ATOM 672 C C . GLU A 1 88 ? 1.445 -7.559 13.185 1.00 90.38 88 GLU A C 1
ATOM 674 O O . GLU A 1 88 ? 1.185 -6.488 13.746 1.00 90.38 88 GLU A O 1
ATOM 679 N N . SER A 1 89 ? 1.762 -7.614 11.894 1.00 93.94 89 SER A N 1
ATOM 680 C CA . SER A 1 89 ? 1.817 -6.426 11.038 1.00 93.94 89 SER A CA 1
ATOM 681 C C . SER A 1 89 ? 1.601 -6.766 9.566 1.00 93.94 89 SER A C 1
ATOM 683 O O . SER A 1 89 ? 1.445 -7.928 9.195 1.00 93.94 89 SER A O 1
ATOM 685 N N . TYR A 1 90 ? 1.534 -5.746 8.712 1.00 96.88 90 TYR A N 1
ATOM 686 C CA . TYR A 1 90 ? 1.404 -5.910 7.266 1.00 96.88 90 TYR A CA 1
ATOM 687 C C . TYR A 1 90 ? 2.463 -5.110 6.529 1.00 96.88 90 TYR A C 1
ATOM 689 O O . TYR A 1 90 ? 2.678 -3.934 6.816 1.00 96.88 90 TYR A O 1
ATOM 697 N N . LEU A 1 91 ? 3.050 -5.732 5.513 1.00 96.88 91 LEU A N 1
ATOM 698 C CA . LEU A 1 91 ? 3.760 -5.032 4.455 1.00 96.88 91 LEU A CA 1
ATOM 699 C C . LEU A 1 91 ? 2.797 -4.737 3.314 1.00 96.88 91 LEU A C 1
ATOM 701 O O . LEU A 1 91 ? 2.044 -5.612 2.880 1.00 96.88 91 LEU A O 1
ATOM 705 N N . ILE A 1 92 ? 2.841 -3.507 2.820 1.00 98.38 92 ILE A N 1
ATOM 706 C CA . ILE A 1 92 ? 2.039 -3.033 1.697 1.00 98.38 92 ILE A CA 1
ATOM 707 C C . ILE A 1 92 ? 2.998 -2.410 0.694 1.00 98.38 92 ILE A C 1
ATOM 709 O O . ILE A 1 92 ? 3.676 -1.441 1.020 1.00 98.38 92 ILE A O 1
ATOM 713 N N . HIS A 1 93 ? 3.054 -2.954 -0.516 1.00 98.25 93 HIS A N 1
ATOM 714 C CA . HIS A 1 93 ? 3.919 -2.437 -1.570 1.00 98.25 93 HIS A CA 1
ATOM 715 C C . HIS A 1 93 ? 3.128 -2.091 -2.830 1.00 98.25 93 HIS A C 1
ATOM 717 O O . HIS A 1 93 ? 2.248 -2.838 -3.278 1.00 98.25 93 HIS A O 1
ATOM 723 N N . GLY A 1 94 ? 3.484 -0.950 -3.413 1.00 98.31 94 GLY A N 1
ATOM 724 C CA . GLY A 1 94 ? 2.968 -0.467 -4.683 1.00 98.31 94 GLY A CA 1
ATOM 725 C C . GLY A 1 94 ? 1.451 -0.307 -4.732 1.00 98.31 94 G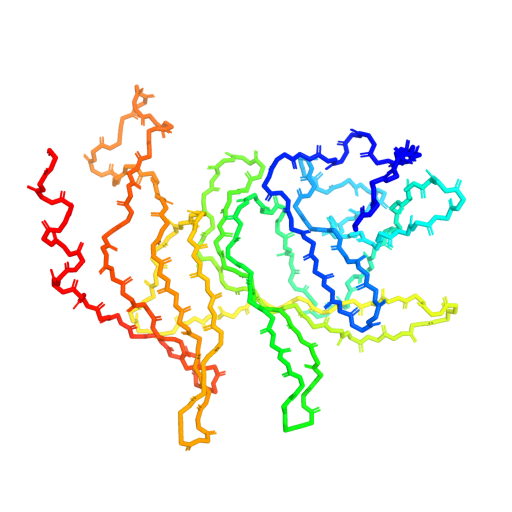LY A C 1
ATOM 726 O O . GLY A 1 94 ? 0.813 0.100 -3.768 1.00 98.31 94 GLY A O 1
ATOM 727 N N . GLY A 1 95 ? 0.847 -0.590 -5.882 1.00 98.50 95 GLY A N 1
ATOM 728 C CA . GLY A 1 95 ? -0.566 -0.289 -6.117 1.00 98.50 95 GLY A CA 1
ATOM 729 C C . GLY A 1 95 ? -0.787 1.098 -6.724 1.00 98.50 95 GLY A C 1
ATOM 730 O O . GLY A 1 95 ? 0.132 1.907 -6.861 1.00 98.50 95 GLY A O 1
ATOM 731 N N . ARG A 1 96 ? -2.028 1.365 -7.141 1.00 98.44 96 ARG A N 1
ATOM 732 C CA . ARG A 1 96 ? -2.409 2.602 -7.843 1.00 98.44 96 ARG A CA 1
ATOM 733 C C . ARG A 1 96 ? -3.033 3.618 -6.897 1.00 98.44 96 ARG A C 1
ATOM 735 O O . ARG A 1 96 ? -3.981 3.290 -6.185 1.00 98.44 96 ARG A O 1
ATOM 742 N N . THR A 1 97 ? -2.575 4.863 -6.945 1.00 98.38 97 THR A N 1
ATOM 743 C CA . THR A 1 97 ? -3.145 5.980 -6.180 1.00 98.38 97 THR A CA 1
ATOM 744 C C . THR A 1 97 ? -4.506 6.414 -6.757 1.00 98.38 97 THR A C 1
ATOM 746 O O . THR A 1 97 ? -4.900 6.000 -7.859 1.00 98.38 97 THR A O 1
ATOM 749 N N . PRO A 1 98 ? -5.283 7.266 -6.059 1.00 97.94 98 PRO A N 1
ATOM 750 C CA . PRO A 1 98 ? -6.484 7.882 -6.632 1.00 97.94 98 PRO A CA 1
ATOM 751 C C . PRO A 1 98 ? -6.246 8.626 -7.952 1.00 97.94 98 PRO A C 1
ATOM 753 O O . PRO A 1 98 ? -7.128 8.615 -8.803 1.00 97.94 98 PRO A O 1
ATOM 756 N N . ASN A 1 99 ? -5.048 9.182 -8.154 1.00 97.44 99 ASN A N 1
ATOM 757 C CA . ASN A 1 99 ? -4.659 9.883 -9.383 1.00 97.44 99 ASN A CA 1
ATOM 758 C C . ASN A 1 99 ? -4.155 8.934 -10.485 1.00 97.44 99 ASN A C 1
ATOM 760 O O . ASN A 1 99 ? -3.674 9.387 -11.517 1.00 97.44 99 ASN A O 1
ATOM 764 N N . ASN A 1 100 ? -4.265 7.617 -10.282 1.00 96.50 100 ASN A N 1
ATOM 765 C CA . ASN A 1 100 ? -3.734 6.572 -11.158 1.00 96.50 100 ASN A CA 1
ATOM 766 C C . ASN A 1 100 ? -2.204 6.538 -11.271 1.00 96.50 100 ASN A C 1
ATOM 768 O O . ASN A 1 100 ? -1.695 5.769 -12.076 1.00 96.50 100 ASN A O 1
ATOM 772 N N . GLU A 1 101 ? -1.453 7.264 -10.453 1.00 97.25 101 GLU A N 1
ATOM 773 C CA . GLU A 1 101 ? -0.013 7.017 -10.319 1.00 97.25 101 GLU A CA 1
ATOM 774 C C . GLU A 1 101 ? 0.211 5.642 -9.681 1.00 97.25 101 GLU A C 1
ATOM 776 O O . GLU A 1 101 ? -0.659 5.133 -8.969 1.00 97.25 101 GLU A O 1
ATOM 781 N N . ILE A 1 102 ? 1.352 5.017 -9.953 1.00 98.06 102 ILE A N 1
ATOM 782 C CA . ILE A 1 102 ? 1.713 3.737 -9.344 1.00 98.06 102 ILE A CA 1
ATOM 783 C C . ILE A 1 102 ? 2.759 4.028 -8.274 1.00 98.06 102 ILE A C 1
ATOM 785 O O . ILE A 1 102 ? 3.772 4.657 -8.567 1.00 98.06 102 ILE A O 1
ATOM 789 N N . SER A 1 103 ? 2.500 3.600 -7.041 1.00 97.56 103 SER A N 1
ATOM 790 C CA . SER A 1 103 ? 3.471 3.721 -5.955 1.00 97.56 103 SER A CA 1
ATOM 791 C C . SER A 1 103 ? 4.600 2.697 -6.140 1.00 97.56 103 SER A C 1
ATOM 793 O O . SER A 1 103 ? 4.369 1.583 -6.618 1.00 97.56 103 SER A O 1
ATOM 795 N N . SER A 1 104 ? 5.818 3.076 -5.766 1.00 96.75 104 SER A N 1
ATOM 796 C CA . SER A 1 104 ? 6.966 2.177 -5.562 1.00 96.75 104 SER A CA 1
ATOM 797 C C . SER A 1 104 ? 7.342 2.047 -4.085 1.00 96.75 104 SER A C 1
ATOM 799 O O . SER A 1 104 ? 8.354 1.440 -3.759 1.00 96.75 104 SER A O 1
ATOM 801 N N . SER A 1 105 ? 6.568 2.663 -3.191 1.00 96.88 105 SER A N 1
ATOM 802 C CA . SER A 1 105 ? 6.870 2.695 -1.765 1.00 96.88 105 SER A CA 1
ATOM 803 C C . SER A 1 105 ? 6.489 1.378 -1.097 1.00 96.88 105 SER A C 1
ATOM 805 O O . SER A 1 105 ? 5.504 0.725 -1.469 1.00 96.88 105 SER A O 1
ATOM 807 N N . LEU A 1 106 ? 7.258 1.018 -0.072 1.00 97.25 106 LEU A N 1
ATOM 808 C CA . LEU A 1 106 ? 6.955 -0.065 0.852 1.00 97.25 106 LEU A CA 1
ATOM 809 C C . LEU A 1 106 ? 6.490 0.541 2.177 1.00 97.25 106 LEU A C 1
ATOM 811 O O . LEU A 1 106 ? 7.191 1.347 2.779 1.00 97.25 106 LEU A O 1
ATOM 815 N N . TYR A 1 107 ? 5.328 0.124 2.660 1.00 97.56 107 TYR A N 1
ATOM 816 C CA . TYR A 1 107 ? 4.780 0.567 3.936 1.00 97.56 107 TYR A CA 1
ATOM 817 C C . TYR A 1 107 ? 4.681 -0.606 4.905 1.00 97.56 107 TYR A C 1
ATOM 819 O O . TYR A 1 107 ? 4.204 -1.682 4.543 1.00 97.56 107 TYR A O 1
ATOM 827 N N . LEU A 1 108 ? 5.097 -0.382 6.148 1.00 96.06 108 LEU A N 1
ATOM 828 C CA . LEU A 1 108 ? 4.851 -1.261 7.282 1.00 96.06 108 LEU A CA 1
ATOM 829 C C . LEU A 1 108 ? 3.683 -0.696 8.095 1.00 96.06 108 LEU A C 1
ATOM 831 O O . LEU A 1 108 ? 3.784 0.394 8.658 1.00 96.06 108 LEU A O 1
ATOM 835 N N . LEU A 1 109 ? 2.591 -1.452 8.166 1.00 97.06 109 LEU A N 1
ATOM 836 C CA . LEU A 1 109 ? 1.412 -1.132 8.961 1.00 97.06 109 LEU A CA 1
ATOM 837 C C . LEU A 1 109 ? 1.370 -2.034 10.199 1.00 97.06 109 LEU A C 1
ATOM 839 O O . LEU A 1 109 ? 1.217 -3.250 10.081 1.00 97.06 109 LEU A O 1
ATOM 843 N N . THR A 1 110 ? 1.486 -1.444 11.383 1.00 95.00 110 THR A N 1
ATOM 844 C CA . THR A 1 110 ? 1.478 -2.144 12.676 1.00 95.00 110 THR A CA 1
ATOM 845 C C . THR A 1 110 ? 0.344 -1.638 13.563 1.00 95.00 110 THR A C 1
ATOM 847 O O . THR A 1 110 ? -0.219 -0.558 13.355 1.00 95.00 110 THR A O 1
ATOM 850 N N . MET A 1 111 ? -0.004 -2.420 14.586 1.00 93.25 111 MET A N 1
ATOM 851 C CA . MET A 1 111 ? -0.766 -1.891 15.713 1.00 93.25 111 MET A CA 1
ATOM 852 C C . MET A 1 111 ? 0.141 -0.980 16.547 1.00 93.25 111 MET A C 1
ATOM 854 O O . MET A 1 111 ? 1.251 -1.372 16.894 1.00 93.25 111 MET A O 1
ATOM 858 N N . ASP A 1 112 ? -0.360 0.199 16.905 1.00 92.94 112 ASP A N 1
ATOM 859 C CA . ASP A 1 112 ? 0.299 1.098 17.855 1.00 92.94 112 ASP A CA 1
ATOM 860 C C . ASP A 1 112 ? -0.259 0.899 19.269 1.00 92.94 112 ASP A C 1
ATOM 862 O O . ASP A 1 112 ? 0.443 0.516 20.201 1.00 92.94 112 ASP A O 1
ATOM 866 N N . SER A 1 113 ? -1.563 1.125 19.433 1.00 90.75 113 SER A N 1
ATOM 867 C CA . SER A 1 113 ? -2.197 1.123 20.747 1.00 90.75 113 SER A CA 1
ATOM 868 C C . SER A 1 113 ? -3.686 0.797 20.677 1.00 90.75 113 SER A C 1
ATOM 870 O O . SER A 1 113 ? -4.354 0.945 19.647 1.00 90.75 113 SER A O 1
ATOM 872 N N . ARG A 1 114 ? -4.238 0.384 21.823 1.00 87.88 114 ARG A N 1
ATOM 873 C CA . ARG A 1 114 ? -5.684 0.331 22.052 1.00 87.88 114 ARG A CA 1
ATOM 874 C C . ARG A 1 114 ? -6.079 1.370 23.088 1.00 87.88 114 ARG A C 1
ATOM 876 O O . ARG A 1 114 ? -5.829 1.207 24.277 1.00 87.88 114 ARG A O 1
ATOM 883 N N . GLY A 1 115 ? -6.725 2.433 22.623 1.00 77.94 115 GLY A N 1
ATOM 884 C CA . GLY A 1 115 ? -7.236 3.490 23.491 1.00 77.94 115 GLY A CA 1
ATOM 885 C C . GLY A 1 115 ? -8.519 3.101 24.232 1.00 77.94 115 GLY A C 1
ATOM 886 O O . GLY A 1 115 ? -9.044 1.985 24.110 1.00 77.94 115 GLY A O 1
ATOM 887 N N . CYS A 1 116 ? -9.085 4.077 24.951 1.00 71.81 116 CYS A N 1
ATOM 888 C CA . CYS A 1 116 ? -10.376 3.954 25.629 1.00 71.81 116 CYS A CA 1
ATOM 889 C C . CYS A 1 116 ? -11.459 3.402 24.676 1.00 71.81 116 CYS A C 1
ATOM 891 O O . CYS A 1 116 ? -11.527 3.769 23.499 1.00 71.81 116 CYS A O 1
ATOM 893 N N . ASN A 1 117 ? -12.316 2.505 25.175 1.00 78.81 117 ASN A N 1
ATOM 894 C CA . ASN A 1 117 ? -13.335 1.781 24.393 1.00 78.81 117 ASN A CA 1
ATOM 895 C C . ASN A 1 117 ? -12.779 0.858 23.287 1.00 78.81 117 ASN A C 1
ATOM 897 O O . ASN A 1 117 ? -13.432 0.661 22.253 1.00 78.81 117 ASN A O 1
ATOM 901 N N . ARG A 1 118 ? -11.577 0.292 23.487 1.00 75.88 118 ARG A N 1
ATOM 902 C CA . ARG A 1 118 ? -10.906 -0.635 22.551 1.00 75.88 118 ARG A CA 1
ATOM 903 C C . ARG A 1 118 ? -10.725 -0.047 21.146 1.00 75.88 118 ARG A C 1
ATOM 905 O O . ARG A 1 118 ? -10.747 -0.783 20.159 1.00 75.88 118 ARG A O 1
ATOM 912 N N . LYS A 1 119 ? -10.610 1.281 21.029 1.00 85.94 119 LYS A N 1
ATOM 913 C CA . LYS A 1 119 ? -10.3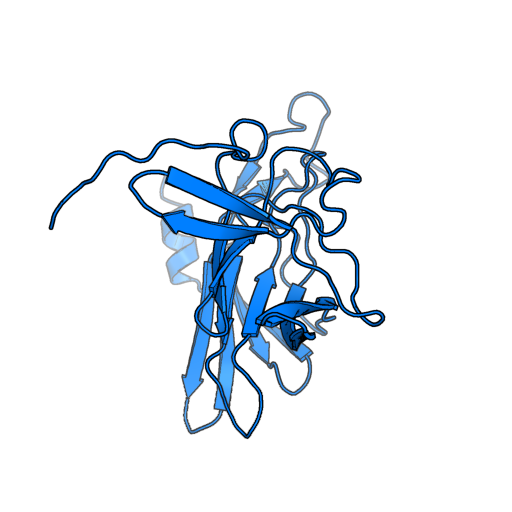53 1.934 19.742 1.00 85.94 119 LYS A CA 1
ATOM 914 C C . LYS A 1 119 ? -8.922 1.601 19.316 1.00 85.94 119 LYS A C 1
ATOM 916 O O . LYS A 1 119 ? -7.989 1.952 20.027 1.00 85.94 119 LYS A O 1
ATOM 921 N N . LEU A 1 120 ? -8.791 0.922 18.181 1.00 91.88 120 LEU A N 1
ATOM 922 C CA . LEU A 1 120 ? -7.506 0.593 17.578 1.00 91.88 120 LEU A CA 1
ATOM 923 C C . LEU A 1 120 ? -6.874 1.852 16.970 1.00 91.88 120 LEU A C 1
ATOM 925 O O . LEU A 1 120 ? -7.540 2.579 16.221 1.00 91.88 120 LEU A O 1
ATOM 929 N N . THR A 1 121 ? -5.608 2.075 17.297 1.00 94.88 121 THR A N 1
ATOM 930 C CA . THR A 1 121 ? -4.719 3.041 16.651 1.00 94.88 121 THR A CA 1
ATOM 931 C C . THR A 1 121 ? -3.637 2.254 15.919 1.00 94.88 121 THR A C 1
ATOM 933 O O . THR A 1 121 ? -3.078 1.305 16.471 1.00 94.88 121 THR A O 1
ATOM 936 N N . LEU A 1 122 ? -3.368 2.623 14.671 1.00 96.12 122 LEU A N 1
ATOM 937 C CA . LEU A 1 122 ? -2.342 1.992 13.840 1.00 96.12 122 LEU A CA 1
ATOM 938 C C . LEU A 1 122 ? -1.111 2.889 13.742 1.00 96.12 122 LEU A C 1
ATOM 940 O O . LEU A 1 122 ? -1.240 4.106 13.846 1.00 96.12 122 LEU A O 1
ATOM 944 N N . CYS A 1 123 ? 0.049 2.299 13.484 1.00 96.50 123 CYS A N 1
ATOM 945 C CA . CYS A 1 123 ? 1.231 3.025 13.042 1.00 96.50 123 CYS A CA 1
ATOM 946 C C . CYS A 1 123 ? 1.551 2.619 11.599 1.00 96.50 123 CYS A C 1
ATOM 948 O O . CYS A 1 123 ? 1.578 1.430 11.278 1.00 96.50 123 CYS A O 1
ATOM 950 N N . CYS A 1 124 ? 1.754 3.595 10.717 1.00 97.62 124 CYS A N 1
ATOM 951 C CA . CYS A 1 124 ? 2.191 3.360 9.343 1.00 97.62 124 CYS A CA 1
ATOM 952 C C . CYS A 1 124 ? 3.570 3.978 9.143 1.00 97.62 124 CYS A C 1
ATOM 954 O O . CYS A 1 124 ? 3.721 5.186 9.302 1.00 97.62 124 CYS A O 1
ATOM 956 N N . LYS A 1 125 ? 4.565 3.178 8.762 1.00 96.88 125 LYS A N 1
ATOM 957 C CA . LYS A 1 125 ? 5.910 3.668 8.443 1.00 96.88 125 LYS A CA 1
ATOM 958 C C . LYS A 1 125 ? 6.265 3.313 7.016 1.00 96.88 125 LYS A C 1
ATOM 960 O O . LYS A 1 125 ? 6.144 2.157 6.621 1.00 96.88 125 LYS A O 1
ATOM 965 N N . GLU A 1 126 ? 6.715 4.295 6.253 1.00 96.38 126 GLU A N 1
ATOM 966 C CA . GLU A 1 126 ? 7.373 4.036 4.980 1.00 96.38 126 GLU A CA 1
ATOM 967 C C . GLU A 1 126 ? 8.753 3.438 5.265 1.00 96.38 126 GLU A C 1
ATOM 969 O O . GLU A 1 126 ? 9.498 3.939 6.109 1.00 96.38 126 GLU A O 1
ATOM 974 N N . LYS A 1 127 ? 9.051 2.312 4.621 1.00 93.81 127 LYS A N 1
ATOM 975 C CA . LYS A 1 127 ? 10.342 1.640 4.691 1.00 93.81 127 LYS A CA 1
ATOM 976 C C . LYS A 1 127 ? 11.086 1.884 3.393 1.00 93.81 127 LYS A C 1
ATOM 978 O O . LYS A 1 127 ? 10.605 1.532 2.318 1.00 93.81 127 LYS A O 1
ATOM 983 N N . GLU A 1 128 ? 12.280 2.434 3.520 1.00 91.62 128 GLU A N 1
ATOM 984 C CA . GLU A 1 128 ? 13.219 2.504 2.414 1.00 91.62 128 GLU A CA 1
ATOM 985 C C . GLU A 1 128 ? 13.908 1.151 2.243 1.00 91.62 128 GLU A C 1
ATOM 987 O O . GLU A 1 128 ? 14.231 0.471 3.220 1.00 91.62 128 GLU A O 1
ATOM 992 N N . LEU A 1 129 ? 14.102 0.760 0.985 1.00 91.44 129 LEU A N 1
ATOM 993 C CA . LEU A 1 129 ? 14.891 -0.403 0.613 1.00 91.44 129 LEU A CA 1
ATOM 994 C C . LEU A 1 129 ? 16.141 0.065 -0.127 1.00 91.44 129 LEU A C 1
ATOM 996 O O . LEU A 1 129 ? 16.075 0.979 -0.949 1.00 91.44 129 LEU A O 1
ATOM 1000 N N . VAL A 1 130 ? 17.269 -0.586 0.136 1.00 92.94 130 VAL A N 1
ATOM 1001 C CA . VAL A 1 130 ? 18.550 -0.313 -0.528 1.00 92.94 130 VAL A CA 1
ATOM 1002 C C . VAL A 1 130 ? 18.919 -1.485 -1.436 1.00 92.94 130 VAL A C 1
ATOM 1004 O O . VAL A 1 130 ? 18.649 -2.637 -1.106 1.00 92.94 130 VAL A O 1
ATOM 1007 N N . GLY A 1 131 ? 19.554 -1.209 -2.575 1.00 93.56 131 GLY A N 1
ATOM 1008 C CA . GLY A 1 131 ? 19.978 -2.225 -3.542 1.00 93.56 131 GLY A CA 1
ATOM 1009 C C . GLY A 1 131 ? 19.070 -2.274 -4.769 1.00 93.56 131 GLY A C 1
ATOM 1010 O O . GLY A 1 131 ? 18.687 -1.236 -5.307 1.00 93.56 131 GLY A O 1
ATOM 1011 N N . GLU A 1 132 ? 18.734 -3.478 -5.228 1.00 94.88 132 GLU A N 1
ATOM 1012 C CA . GLU A 1 132 ? 17.904 -3.683 -6.419 1.00 94.88 132 GLU A CA 1
ATOM 1013 C C . GLU A 1 132 ? 16.421 -3.651 -6.043 1.00 94.88 132 GLU A C 1
ATOM 1015 O O . GLU A 1 132 ? 15.792 -4.679 -5.786 1.00 94.88 132 GLU A O 1
ATOM 1020 N N . VAL A 1 133 ? 15.865 -2.446 -5.949 1.00 94.50 133 VAL A N 1
ATOM 1021 C CA . VAL A 1 133 ? 14.478 -2.217 -5.520 1.00 94.50 133 VAL A CA 1
ATOM 1022 C C . VAL A 1 133 ? 13.513 -2.396 -6.699 1.00 94.50 133 VAL A C 1
ATOM 1024 O O . VAL A 1 133 ? 13.788 -1.902 -7.798 1.00 94.50 133 VAL A O 1
ATOM 1027 N N . PRO A 1 134 ? 12.355 -3.060 -6.517 1.00 95.38 134 PRO A N 1
ATOM 1028 C CA . PRO A 1 134 ? 11.362 -3.142 -7.575 1.00 95.38 134 PRO A CA 1
ATOM 1029 C C . PRO A 1 134 ? 10.808 -1.761 -7.919 1.00 95.38 134 PRO A C 1
ATOM 1031 O O . PRO A 1 134 ? 10.365 -1.006 -7.060 1.00 95.38 134 PRO A O 1
ATOM 1034 N N . GLY A 1 135 ? 10.755 -1.462 -9.217 1.00 94.88 135 GLY A N 1
ATOM 1035 C CA . GLY A 1 135 ? 10.054 -0.278 -9.707 1.00 94.88 135 GLY A CA 1
ATOM 1036 C C . GLY A 1 135 ? 8.548 -0.306 -9.407 1.00 94.88 135 GLY A C 1
ATOM 1037 O O . GLY A 1 135 ? 7.971 -1.360 -9.110 1.00 94.88 135 GLY A O 1
ATOM 1038 N N . ALA A 1 136 ? 7.915 0.861 -9.552 1.00 97.25 136 ALA A N 1
ATOM 1039 C CA . ALA A 1 136 ? 6.490 1.076 -9.319 1.00 97.25 136 ALA A CA 1
ATOM 1040 C C . ALA A 1 136 ? 5.612 0.077 -10.089 1.00 97.25 136 ALA A C 1
ATOM 1042 O O . ALA A 1 136 ? 5.640 0.019 -11.321 1.00 97.25 136 ALA A O 1
ATOM 1043 N N . ARG A 1 137 ? 4.798 -0.693 -9.358 1.00 98.12 137 ARG A N 1
ATOM 1044 C CA . ARG A 1 137 ? 3.939 -1.745 -9.926 1.00 98.12 137 ARG A CA 1
ATOM 1045 C C . ARG A 1 137 ? 2.676 -1.994 -9.107 1.00 98.12 137 ARG A C 1
ATOM 1047 O O . ARG A 1 137 ? 2.605 -1.687 -7.919 1.00 98.12 137 ARG A O 1
ATOM 1054 N N . TYR A 1 138 ? 1.669 -2.599 -9.729 1.00 98.50 138 TYR A N 1
ATOM 1055 C CA . TYR A 1 138 ? 0.429 -3.032 -9.072 1.00 98.50 138 TYR A CA 1
ATOM 1056 C C . TYR A 1 138 ? 0.001 -4.420 -9.559 1.00 98.50 138 TYR A C 1
ATOM 1058 O O . TYR A 1 138 ? 0.482 -4.890 -10.588 1.00 98.50 138 TYR A O 1
ATOM 1066 N N . GLY A 1 139 ? -0.872 -5.094 -8.8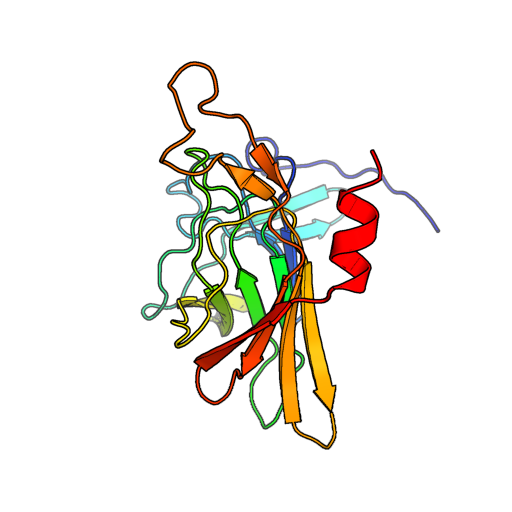05 1.00 98.06 139 GLY A N 1
ATOM 1067 C CA . GLY A 1 139 ? -1.320 -6.455 -9.139 1.00 98.06 139 GLY A CA 1
ATOM 1068 C C . GLY A 1 139 ? -0.217 -7.518 -9.061 1.00 98.06 139 GLY A C 1
ATOM 1069 O O . GLY A 1 139 ? -0.348 -8.580 -9.657 1.00 98.06 139 GLY A O 1
ATOM 1070 N N . HIS A 1 140 ? 0.877 -7.214 -8.363 1.00 98.12 140 HIS A N 1
ATOM 1071 C CA . HIS A 1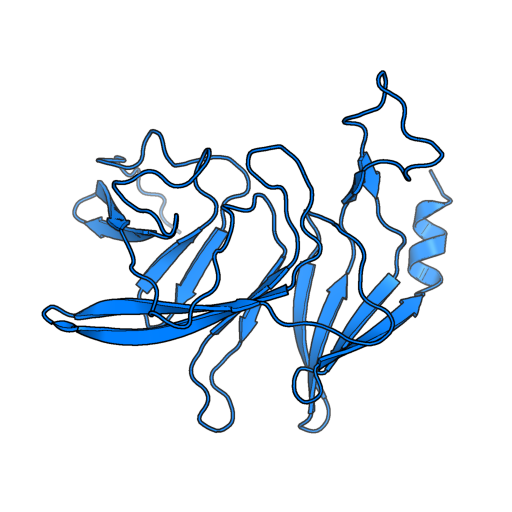 140 ? 1.932 -8.164 -8.025 1.00 98.12 140 HIS A CA 1
ATOM 1072 C C . HIS A 1 140 ? 1.615 -8.837 -6.689 1.00 98.12 140 HIS A C 1
ATOM 1074 O O . HIS A 1 140 ? 0.714 -8.409 -5.965 1.00 98.12 140 HIS A O 1
ATOM 1080 N N . THR A 1 141 ? 2.377 -9.875 -6.358 1.00 98.06 141 THR A N 1
ATOM 1081 C CA . THR A 1 141 ? 2.230 -10.604 -5.094 1.00 98.06 141 THR A CA 1
ATOM 1082 C C . THR A 1 141 ? 3.484 -10.451 -4.250 1.00 98.06 141 THR A C 1
ATOM 1084 O O . THR A 1 141 ? 4.588 -10.317 -4.778 1.00 98.06 141 THR A O 1
ATOM 1087 N N . MET A 1 142 ? 3.292 -10.462 -2.934 1.00 96.88 142 MET A N 1
ATOM 1088 C CA . MET A 1 142 ? 4.355 -10.437 -1.944 1.00 96.88 142 MET A CA 1
ATOM 1089 C C . MET A 1 142 ? 4.054 -11.484 -0.866 1.00 96.88 142 MET A C 1
ATOM 1091 O O . MET A 1 142 ? 2.893 -11.671 -0.497 1.00 96.88 142 MET A O 1
ATOM 1095 N N . SER A 1 143 ? 5.062 -12.209 -0.392 1.00 95.81 143 SER A N 1
ATOM 1096 C CA . SER A 1 143 ? 4.893 -13.275 0.602 1.00 95.81 143 SER A CA 1
ATOM 1097 C C . SER A 1 143 ? 6.127 -13.411 1.482 1.00 95.81 143 SER A C 1
ATOM 1099 O O . SER A 1 143 ? 7.252 -13.392 0.990 1.00 95.81 143 SER A O 1
ATOM 1101 N N . MET A 1 144 ? 5.911 -13.575 2.784 1.00 93.00 144 MET A N 1
ATOM 1102 C CA . MET A 1 144 ? 6.976 -13.826 3.744 1.00 93.00 144 MET A CA 1
ATOM 1103 C C . MET A 1 144 ? 7.388 -15.296 3.660 1.00 93.00 144 MET A C 1
ATOM 1105 O O . MET A 1 144 ? 6.537 -16.186 3.671 1.00 93.00 144 MET A O 1
ATOM 1109 N N . VAL A 1 145 ? 8.689 -15.549 3.573 1.00 92.50 145 VAL A N 1
ATOM 1110 C CA . VAL A 1 145 ? 9.268 -16.894 3.569 1.00 92.50 145 VAL A CA 1
ATOM 1111 C C . VAL A 1 145 ? 10.285 -17.019 4.690 1.00 92.50 145 VAL A C 1
ATOM 1113 O O . VAL A 1 145 ? 10.912 -16.039 5.094 1.00 92.50 145 VAL A O 1
ATOM 1116 N N . GLN A 1 146 ? 10.464 -18.241 5.183 1.00 90.19 146 GLN A N 1
ATOM 1117 C CA . GLN A 1 146 ? 11.462 -18.553 6.194 1.00 90.19 146 GLN A CA 1
ATOM 1118 C C . GLN A 1 146 ? 12.344 -19.703 5.715 1.00 90.19 146 GLN A C 1
ATOM 1120 O O . GLN A 1 146 ? 11.849 -20.707 5.207 1.00 90.19 146 GLN A O 1
ATOM 1125 N N . SER A 1 147 ? 13.654 -19.565 5.897 1.00 89.12 147 SER A N 1
ATOM 1126 C CA . SER A 1 147 ? 14.635 -20.597 5.576 1.00 89.12 147 SER A CA 1
ATOM 1127 C C . SER A 1 147 ? 15.746 -20.598 6.618 1.00 89.12 147 SER A C 1
ATOM 1129 O O . SER A 1 147 ? 16.348 -19.561 6.890 1.00 89.12 147 SER A O 1
ATOM 1131 N N . HIS A 1 148 ? 15.998 -21.755 7.236 1.00 91.19 148 HIS A N 1
ATOM 1132 C CA . HIS A 1 148 ? 17.029 -21.931 8.271 1.00 91.19 148 HIS A CA 1
ATOM 1133 C C . HIS A 1 148 ? 17.002 -20.853 9.376 1.00 91.19 148 HIS A C 1
ATOM 1135 O O . HIS A 1 148 ? 18.040 -20.343 9.789 1.00 91.19 148 HIS A O 1
ATOM 1141 N N . GLY A 1 149 ? 15.804 -20.476 9.834 1.00 84.94 149 GLY A N 1
ATOM 1142 C CA . GLY A 1 149 ? 15.609 -19.460 10.875 1.00 84.94 149 GLY A CA 1
ATOM 1143 C C . GLY A 1 149 ? 15.671 -18.006 10.391 1.00 84.94 149 GLY A C 1
ATOM 1144 O O . GLY A 1 149 ? 15.293 -17.119 11.145 1.00 84.94 149 GLY A O 1
ATOM 1145 N N . LYS A 1 150 ? 16.062 -17.747 9.137 1.00 86.81 150 LYS A N 1
ATOM 1146 C CA . LYS A 1 150 ? 16.039 -16.408 8.532 1.00 86.81 150 LYS A CA 1
ATOM 1147 C C . LYS A 1 150 ? 14.717 -16.162 7.824 1.00 86.81 150 LYS A C 1
ATOM 1149 O O . LYS A 1 150 ? 14.194 -17.071 7.180 1.00 86.81 150 LYS A O 1
ATOM 1154 N N . THR A 1 151 ? 14.193 -14.947 7.926 1.00 88.88 151 THR A N 1
ATOM 1155 C CA . THR A 1 151 ? 12.966 -14.530 7.236 1.00 88.88 151 THR A CA 1
ATOM 1156 C C . THR A 1 151 ? 13.296 -13.539 6.125 1.00 88.88 151 THR A C 1
ATOM 1158 O O . THR A 1 151 ? 14.218 -12.738 6.255 1.00 88.88 151 THR A O 1
ATOM 1161 N N . ALA A 1 152 ? 12.571 -13.618 5.014 1.00 91.94 152 ALA A N 1
ATOM 1162 C CA . ALA A 1 152 ? 12.704 -12.694 3.894 1.00 91.94 152 ALA A CA 1
ATOM 1163 C C . ALA A 1 152 ? 11.354 -12.514 3.204 1.00 91.94 152 ALA A C 1
ATOM 1165 O O . ALA A 1 152 ? 10.537 -13.435 3.161 1.00 91.94 152 ALA A O 1
ATOM 1166 N N . CYS A 1 153 ? 11.120 -11.340 2.630 1.00 94.81 153 CYS A N 1
ATOM 1167 C CA . CYS A 1 153 ? 9.931 -11.103 1.826 1.00 94.81 153 CYS A CA 1
ATOM 1168 C C . CYS A 1 153 ? 10.238 -11.373 0.353 1.00 94.81 153 CYS A C 1
ATOM 1170 O O . CYS A 1 153 ? 11.160 -10.783 -0.200 1.00 94.81 153 CYS A O 1
ATOM 1172 N N . VAL A 1 154 ? 9.463 -12.235 -0.296 1.00 96.19 154 VAL A N 1
ATOM 1173 C CA . VAL A 1 154 ? 9.543 -12.475 -1.740 1.00 96.19 154 VAL A CA 1
ATOM 1174 C C . VAL A 1 154 ? 8.492 -11.621 -2.433 1.00 96.19 154 VAL A C 1
ATOM 1176 O O . VAL A 1 154 ? 7.324 -11.663 -2.049 1.00 96.19 154 VAL A O 1
ATOM 1179 N N . LEU A 1 155 ? 8.875 -10.896 -3.481 1.00 97.00 155 LEU A N 1
ATOM 1180 C CA . LEU A 1 155 ? 7.965 -10.150 -4.346 1.00 97.00 155 LEU A CA 1
ATOM 1181 C C . LEU A 1 155 ? 8.113 -10.602 -5.801 1.00 97.00 155 LEU A C 1
ATOM 1183 O O . LEU A 1 155 ? 9.225 -10.748 -6.307 1.00 97.00 155 LEU A O 1
ATOM 1187 N N . PHE A 1 156 ? 6.986 -10.790 -6.491 1.00 96.88 156 PHE A N 1
ATOM 1188 C CA . PHE A 1 156 ? 6.978 -11.235 -7.884 1.00 96.88 156 PHE A CA 1
ATOM 1189 C C . PHE A 1 156 ? 5.821 -10.657 -8.710 1.00 96.88 156 PHE A C 1
ATOM 1191 O O . PHE A 1 156 ? 4.689 -10.508 -8.234 1.00 96.88 156 PHE A O 1
ATOM 1198 N N . GLY A 1 157 ? 6.117 -10.398 -9.987 1.00 96.38 157 GLY A N 1
ATOM 1199 C CA . GLY A 1 157 ? 5.147 -10.054 -11.023 1.00 96.38 157 GLY A CA 1
ATOM 1200 C C . GLY A 1 157 ? 4.659 -8.607 -10.973 1.00 96.38 157 GLY A C 1
ATOM 1201 O O . GLY A 1 157 ? 5.364 -7.702 -10.511 1.00 96.38 157 GLY A O 1
ATOM 1202 N N . GLY A 1 158 ? 3.431 -8.411 -11.454 1.00 97.25 158 GLY A N 1
ATOM 1203 C CA . GLY A 1 158 ? 2.739 -7.126 -11.524 1.00 97.25 158 GLY A CA 1
ATOM 1204 C C . GLY A 1 158 ? 2.823 -6.437 -12.872 1.00 97.25 158 GLY A C 1
ATOM 1205 O O . GLY A 1 158 ? 3.477 -6.898 -13.802 1.00 97.25 158 GLY A O 1
ATOM 1206 N N . ARG A 1 159 ? 2.137 -5.297 -12.935 1.00 97.88 159 ARG A N 1
ATOM 1207 C CA . ARG A 1 159 ? 2.080 -4.414 -14.097 1.00 97.88 159 ARG A CA 1
ATOM 1208 C C . ARG A 1 159 ? 2.556 -3.020 -13.747 1.00 97.88 159 ARG A C 1
ATOM 1210 O O . ARG A 1 159 ? 2.310 -2.534 -12.637 1.00 97.88 159 ARG A O 1
ATOM 1217 N N . SER A 1 160 ? 3.153 -2.362 -14.726 1.00 97.50 160 SER A N 1
ATOM 1218 C CA . SER A 1 160 ? 3.543 -0.956 -14.677 1.00 97.50 160 SER A CA 1
ATOM 1219 C C . SER A 1 160 ? 3.002 -0.217 -15.897 1.00 97.50 160 SER A C 1
ATOM 1221 O O . SER A 1 160 ? 2.498 -0.828 -16.839 1.00 97.50 160 SER A O 1
ATOM 1223 N N . TYR A 1 161 ? 3.094 1.111 -15.892 1.00 97.12 161 TYR A N 1
ATOM 1224 C CA . TYR A 1 161 ? 2.940 1.861 -17.136 1.00 97.12 161 TYR A CA 1
ATOM 1225 C C . TYR A 1 161 ? 4.093 1.560 -18.091 1.00 97.12 161 TYR A C 1
ATOM 1227 O O . TYR A 1 161 ? 5.151 1.087 -17.664 1.00 97.12 161 TYR A O 1
ATOM 1235 N N . MET A 1 162 ? 3.874 1.873 -19.369 1.00 94.38 162 MET A N 1
ATOM 1236 C CA . MET A 1 162 ? 4.940 1.916 -20.367 1.00 94.38 162 MET A CA 1
ATOM 1237 C C . MET A 1 162 ? 6.147 2.726 -19.851 1.00 94.38 162 MET A C 1
ATOM 1239 O O . MET A 1 162 ? 5.942 3.760 -19.194 1.00 94.38 162 MET A O 1
ATOM 1243 N N . PRO A 1 163 ? 7.388 2.293 -20.142 1.00 92.69 163 PRO A N 1
ATOM 1244 C CA . PRO A 1 163 ? 8.593 3.045 -19.808 1.00 92.69 163 PRO A CA 1
ATOM 1245 C C . PRO A 1 163 ? 8.531 4.484 -20.329 1.00 92.69 163 PRO A C 1
ATOM 1247 O O . PRO A 1 163 ? 7.973 4.747 -21.391 1.00 92.69 163 PRO A O 1
ATOM 1250 N N . ALA A 1 164 ? 9.140 5.429 -19.608 1.00 89.75 164 ALA A N 1
ATOM 1251 C CA . ALA A 1 164 ? 9.040 6.855 -19.934 1.00 89.75 164 ALA A CA 1
ATOM 1252 C C . ALA A 1 164 ? 9.511 7.209 -21.361 1.00 89.75 164 ALA A C 1
ATOM 1254 O O . ALA A 1 164 ? 8.975 8.140 -21.949 1.00 89.75 164 ALA A O 1
ATOM 1255 N N . GLY A 1 165 ? 10.465 6.458 -21.928 1.00 91.75 165 GLY A N 1
ATOM 1256 C CA . GLY A 1 165 ? 10.944 6.656 -23.303 1.00 91.75 165 GLY A CA 1
ATOM 1257 C C . GLY A 1 165 ? 9.973 6.196 -24.400 1.00 91.75 165 GLY A C 1
ATOM 1258 O O . GLY A 1 165 ? 10.111 6.616 -25.542 1.00 91.75 165 GLY A O 1
ATOM 1259 N N . GLU A 1 166 ? 8.984 5.369 -24.058 1.00 93.00 166 GLU A N 1
ATOM 1260 C CA . GLU A 1 166 ? 7.991 4.801 -24.987 1.00 93.00 166 GLU A CA 1
ATOM 1261 C C . GLU A 1 166 ? 6.570 5.329 -24.714 1.00 93.00 166 GLU A C 1
ATOM 1263 O O . GLU A 1 166 ? 5.626 5.071 -25.469 1.00 93.00 166 GLU A O 1
ATOM 1268 N N . ARG A 1 167 ? 6.398 6.074 -23.615 1.00 94.44 167 ARG A N 1
ATOM 1269 C CA . ARG A 1 167 ? 5.107 6.591 -23.167 1.00 94.44 167 ARG A CA 1
ATOM 1270 C C . ARG A 1 167 ? 4.793 7.931 -23.830 1.00 94.44 167 ARG A C 1
ATOM 1272 O O . ARG A 1 167 ? 5.472 8.931 -23.622 1.00 94.44 167 ARG A O 1
ATOM 1279 N N . THR A 1 168 ? 3.702 7.954 -24.576 1.00 95.62 168 THR A N 1
ATOM 1280 C CA . THR A 1 168 ? 3.099 9.121 -25.215 1.00 95.62 168 THR A CA 1
ATOM 1281 C C . THR A 1 168 ? 1.773 9.471 -24.535 1.00 95.62 168 THR A C 1
ATOM 1283 O O . THR A 1 168 ? 1.285 8.761 -23.652 1.00 95.62 168 THR A O 1
ATOM 1286 N N . THR A 1 169 ? 1.155 10.584 -24.928 1.00 95.69 169 THR A N 1
ATOM 1287 C CA . THR A 1 169 ? -0.184 10.950 -24.442 1.00 95.69 169 THR A CA 1
ATOM 1288 C C . THR A 1 169 ? -1.272 9.995 -24.943 1.00 95.69 169 THR A C 1
ATOM 1290 O O . THR A 1 169 ? -2.246 9.761 -24.230 1.00 95.69 169 THR A O 1
ATOM 1293 N N . GLU A 1 170 ? -1.092 9.394 -26.122 1.00 96.94 170 GLU A N 1
ATOM 1294 C CA . GLU A 1 170 ? -2.035 8.438 -26.720 1.00 96.94 170 GLU A CA 1
ATOM 1295 C C . GLU A 1 170 ? -2.028 7.086 -25.998 1.00 96.94 170 GLU A C 1
ATOM 1297 O O . GLU A 1 170 ? -3.077 6.468 -25.820 1.00 96.94 170 GLU A O 1
ATOM 1302 N N . ASN A 1 171 ? -0.861 6.647 -25.519 1.00 95.19 171 ASN A N 1
ATOM 1303 C CA . ASN A 1 171 ? -0.705 5.397 -24.773 1.00 95.19 171 ASN A CA 1
ATOM 1304 C C . ASN A 1 171 ? -0.517 5.629 -23.259 1.00 95.19 171 ASN A C 1
ATOM 1306 O O . ASN A 1 171 ? -0.065 4.736 -22.543 1.00 95.19 171 ASN A O 1
ATOM 1310 N N . TRP A 1 172 ? -0.889 6.809 -22.740 1.00 94.06 172 TRP A N 1
ATOM 1311 C CA . TRP A 1 172 ? -0.558 7.221 -21.371 1.00 94.06 172 TRP A CA 1
ATOM 1312 C C . TRP A 1 172 ? -1.032 6.226 -20.307 1.00 94.06 172 TRP A C 1
ATOM 1314 O O . TRP A 1 172 ? -0.342 6.005 -19.317 1.00 94.06 172 TRP A O 1
ATOM 1324 N N . ASN A 1 173 ? -2.198 5.610 -20.499 1.00 95.38 173 ASN A N 1
ATOM 1325 C CA . ASN A 1 173 ? -2.765 4.641 -19.557 1.00 95.38 173 ASN A CA 1
ATOM 1326 C C . ASN A 1 173 ? -2.462 3.179 -19.919 1.00 95.38 173 ASN A C 1
ATOM 1328 O O . ASN A 1 173 ? -2.954 2.282 -19.232 1.00 95.38 173 ASN A O 1
ATOM 1332 N N . SER A 1 174 ? -1.681 2.934 -20.974 1.00 96.56 174 SER A N 1
ATOM 1333 C CA . SER A 1 174 ? -1.279 1.590 -21.382 1.00 96.56 174 SER A CA 1
ATOM 1334 C C . SER A 1 174 ? -0.320 0.988 -20.363 1.00 96.56 174 SER A C 1
ATOM 1336 O O . SER A 1 174 ? 0.590 1.653 -19.860 1.00 96.56 174 SER A O 1
ATOM 1338 N N . VAL A 1 175 ? -0.549 -0.284 -20.054 1.00 97.19 175 VAL A N 1
ATOM 1339 C CA . VAL A 1 175 ? 0.211 -1.035 -19.056 1.00 97.19 175 VAL A CA 1
ATOM 1340 C C . VAL A 1 175 ? 0.881 -2.236 -19.694 1.00 97.19 175 VAL A C 1
ATOM 1342 O O . VAL A 1 175 ? 0.346 -2.823 -20.632 1.00 97.19 175 VAL A O 1
ATOM 1345 N N . VAL A 1 176 ? 2.031 -2.599 -19.147 1.00 96.69 176 VAL A N 1
ATOM 1346 C CA . VAL A 1 176 ? 2.806 -3.780 -19.525 1.00 96.69 176 VAL A CA 1
ATOM 1347 C C . VAL A 1 176 ? 3.056 -4.624 -18.286 1.00 96.69 176 VAL A C 1
ATOM 1349 O O . VAL A 1 176 ? 3.088 -4.099 -17.166 1.00 96.69 176 VAL A O 1
ATOM 1352 N N . ASP A 1 177 ? 3.207 -5.931 -18.473 1.00 96.50 177 ASP A N 1
ATOM 1353 C CA . ASP A 1 177 ? 3.683 -6.796 -17.401 1.00 96.50 177 ASP A CA 1
ATOM 1354 C C . ASP A 1 177 ? 5.149 -6.450 -17.095 1.00 96.50 177 ASP A C 1
ATOM 1356 O O . ASP A 1 177 ? 5.953 -6.180 -17.990 1.00 96.50 177 ASP A O 1
ATOM 1360 N N . CYS A 1 178 ? 5.491 -6.390 -15.810 1.00 95.06 178 CYS A N 1
ATOM 1361 C CA . CYS A 1 178 ? 6.866 -6.143 -15.397 1.00 95.06 178 CYS A CA 1
ATOM 1362 C C . CYS A 1 178 ? 7.753 -7.349 -15.764 1.00 95.06 178 CYS A C 1
ATOM 1364 O O . CYS A 1 178 ? 7.259 -8.480 -15.762 1.00 95.06 178 CYS A O 1
ATOM 1366 N N . PRO A 1 179 ? 9.068 -7.150 -15.990 1.00 92.19 179 PRO A N 1
ATOM 1367 C CA . PRO A 1 179 ? 9.990 -8.258 -16.221 1.00 92.19 179 PRO A CA 1
ATOM 1368 C C . PRO A 1 179 ? 9.882 -9.335 -15.125 1.00 92.19 179 PRO A C 1
ATOM 1370 O O . PRO A 1 179 ? 9.693 -8.972 -13.955 1.00 92.19 179 PRO A O 1
ATOM 1373 N N . PRO A 1 180 ? 10.028 -10.634 -15.465 1.00 92.06 180 PRO A N 1
ATOM 1374 C CA . PRO A 1 180 ? 9.848 -11.761 -14.545 1.00 92.06 180 PRO A CA 1
ATOM 1375 C C . PRO A 1 180 ? 11.044 -11.914 -13.589 1.00 92.06 180 PRO A C 1
ATOM 1377 O O . PRO A 1 180 ? 11.780 -12.901 -13.594 1.00 92.06 180 PRO A O 1
ATOM 1380 N N . GLN A 1 181 ? 11.250 -10.892 -12.767 1.00 93.75 181 GLN A N 1
ATOM 1381 C CA . GLN A 1 181 ? 12.240 -10.842 -11.702 1.00 93.75 181 GLN A CA 1
ATOM 1382 C C . GLN A 1 181 ? 11.569 -11.164 -10.368 1.00 93.75 181 GLN A C 1
ATOM 1384 O O . GLN A 1 181 ? 10.459 -10.701 -10.081 1.00 93.75 181 GLN A O 1
ATOM 1389 N N . VAL A 1 182 ? 12.267 -11.946 -9.553 1.00 95.19 182 VAL A N 1
ATOM 1390 C CA . VAL A 1 182 ? 11.909 -12.217 -8.163 1.00 95.19 182 VAL A CA 1
ATOM 1391 C C . VAL A 1 182 ? 12.742 -11.297 -7.287 1.00 95.19 182 VAL A C 1
ATOM 1393 O O . VAL A 1 182 ? 13.968 -11.310 -7.368 1.00 95.19 182 VAL A O 1
ATOM 1396 N N . PHE A 1 183 ? 12.083 -10.507 -6.451 1.00 96.31 183 PHE A N 1
ATOM 1397 C CA . PHE A 1 183 ? 12.744 -9.625 -5.499 1.00 96.31 183 PHE A CA 1
ATOM 1398 C C . PHE A 1 183 ? 12.745 -10.273 -4.119 1.00 96.31 183 PHE A C 1
ATOM 1400 O O . PHE A 1 183 ? 11.722 -10.803 -3.683 1.00 96.31 183 PHE A O 1
ATOM 1407 N N . LEU A 1 184 ? 13.888 -10.223 -3.444 1.00 95.44 184 LEU A N 1
ATOM 1408 C CA . LEU A 1 184 ? 14.062 -10.669 -2.067 1.00 95.44 184 LEU A CA 1
ATOM 1409 C C . LEU A 1 184 ? 14.339 -9.458 -1.188 1.00 95.44 184 LEU A C 1
ATOM 1411 O O . LEU A 1 184 ? 15.331 -8.764 -1.402 1.00 95.44 184 LEU A O 1
ATOM 1415 N N . PHE A 1 185 ? 13.476 -9.226 -0.202 1.00 94.06 185 PHE A N 1
ATOM 1416 C CA . PHE A 1 185 ? 13.661 -8.192 0.806 1.00 94.06 185 PHE A CA 1
ATOM 1417 C C . PHE A 1 185 ? 14.155 -8.813 2.101 1.00 94.06 185 PHE A C 1
ATOM 1419 O O . PHE A 1 185 ? 13.467 -9.633 2.720 1.00 94.06 185 PHE A O 1
ATOM 1426 N N . ASP A 1 186 ? 15.326 -8.368 2.527 1.00 90.00 186 ASP A N 1
ATOM 1427 C CA . ASP A 1 186 ? 15.802 -8.565 3.881 1.00 90.00 186 ASP A CA 1
ATOM 1428 C C . ASP A 1 186 ? 15.178 -7.487 4.776 1.00 90.00 186 ASP A C 1
ATOM 1430 O O . ASP A 1 186 ? 15.439 -6.290 4.625 1.00 90.00 186 ASP A O 1
ATOM 1434 N N . MET A 1 187 ? 14.313 -7.913 5.695 1.00 80.94 187 MET A N 1
ATOM 1435 C CA . MET A 1 187 ? 13.571 -7.004 6.567 1.00 80.94 187 MET A CA 1
ATOM 1436 C C . MET A 1 187 ? 14.387 -6.502 7.765 1.00 80.94 187 MET A C 1
ATOM 1438 O O . MET A 1 187 ? 13.966 -5.518 8.382 1.00 80.94 187 MET A O 1
ATOM 1442 N N . GLU A 1 188 ? 15.502 -7.164 8.089 1.00 81.75 188 GLU A N 1
ATOM 1443 C CA . GLU A 1 188 ? 16.408 -6.808 9.186 1.00 81.75 188 GLU A CA 1
ATOM 1444 C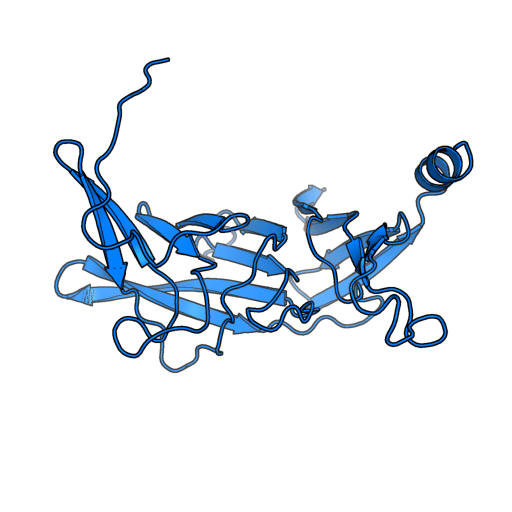 C . GLU A 1 188 ? 17.292 -5.628 8.773 1.00 81.75 188 GLU A C 1
ATOM 1446 O O . GLU A 1 188 ? 17.384 -4.638 9.498 1.00 81.75 188 GLU A O 1
ATOM 1451 N N . PHE A 1 189 ? 17.855 -5.691 7.563 1.00 83.19 189 PHE A N 1
ATOM 1452 C CA . PHE A 1 189 ? 18.762 -4.659 7.045 1.00 83.19 189 PHE A CA 1
ATOM 1453 C C . PHE A 1 189 ? 18.107 -3.685 6.058 1.00 83.19 189 PHE A C 1
ATOM 1455 O O . PHE A 1 189 ? 18.709 -2.670 5.715 1.00 83.19 189 PHE A O 1
ATOM 1462 N N . GLY A 1 190 ? 16.881 -3.965 5.602 1.00 86.81 190 GLY A N 1
ATOM 1463 C CA . GLY A 1 190 ? 16.200 -3.145 4.595 1.00 86.81 190 GLY A CA 1
ATOM 1464 C C . GLY A 1 190 ? 16.844 -3.256 3.210 1.00 86.81 190 GLY A C 1
ATOM 1465 O O . GLY A 1 190 ? 16.840 -2.299 2.441 1.00 86.81 190 GLY A O 1
ATOM 1466 N N . CYS A 1 191 ? 17.426 -4.409 2.888 1.00 91.44 191 CYS A N 1
ATOM 1467 C CA . CYS A 1 191 ? 18.099 -4.637 1.612 1.00 91.44 191 CYS A CA 1
ATOM 1468 C C . CYS A 1 191 ? 17.171 -5.351 0.625 1.00 91.44 191 CYS A C 1
ATOM 1470 O O . CYS A 1 191 ? 16.375 -6.202 1.015 1.00 91.44 191 CYS A O 1
ATOM 1472 N N . SER A 1 192 ? 17.306 -5.036 -0.660 1.00 94.50 192 SER A N 1
ATOM 1473 C CA . SER A 1 192 ? 16.609 -5.694 -1.763 1.00 94.50 192 SER A CA 1
ATOM 1474 C C . SER A 1 192 ? 17.609 -6.265 -2.765 1.00 94.50 192 SER A C 1
ATOM 1476 O O . SER A 1 192 ? 18.594 -5.615 -3.123 1.00 94.50 192 SER A O 1
ATOM 1478 N N . SER A 1 193 ? 17.352 -7.481 -3.235 1.00 94.12 193 SER A N 1
ATOM 1479 C CA . SER A 1 193 ? 18.095 -8.131 -4.322 1.00 94.12 193 SER A CA 1
ATOM 1480 C C . SER A 1 193 ? 17.122 -8.654 -5.372 1.00 94.12 193 SER A C 1
ATOM 1482 O O . SER A 1 193 ? 16.048 -9.145 -5.017 1.00 94.12 193 SER A O 1
ATOM 1484 N N . ALA A 1 194 ? 17.491 -8.571 -6.649 1.00 94.00 194 ALA A N 1
ATOM 1485 C CA . ALA A 1 194 ? 16.675 -9.043 -7.757 1.00 94.00 194 ALA A CA 1
ATOM 1486 C C . ALA A 1 194 ? 17.317 -10.273 -8.405 1.00 94.00 194 ALA A C 1
ATOM 1488 O O . ALA A 1 194 ? 18.490 -10.293 -8.765 1.00 94.00 194 ALA A O 1
ATOM 1489 N N . ILE A 1 195 ? 16.522 -11.323 -8.587 1.00 91.31 195 ILE A N 1
ATOM 1490 C CA . ILE A 1 195 ? 16.940 -12.539 -9.278 1.00 91.31 195 ILE A CA 1
ATOM 1491 C C . ILE A 1 195 ? 16.095 -12.663 -10.536 1.00 91.31 195 ILE A C 1
ATOM 1493 O O . ILE A 1 195 ? 14.869 -12.781 -10.476 1.00 91.31 195 ILE A O 1
ATOM 1497 N N . LEU A 1 196 ? 16.753 -12.649 -11.694 1.00 86.38 196 LEU A N 1
ATOM 1498 C CA . LEU A 1 196 ? 16.101 -13.002 -12.947 1.00 86.38 196 LEU A CA 1
ATOM 1499 C C . LEU A 1 196 ? 15.905 -14.517 -12.997 1.00 86.38 196 LEU A C 1
ATOM 1501 O O . LEU A 1 196 ? 16.872 -15.275 -12.928 1.00 86.38 196 LEU A O 1
ATOM 1505 N N . TYR A 1 197 ? 14.662 -14.957 -13.165 1.00 77.25 197 TYR A N 1
ATOM 1506 C CA . TYR A 1 197 ? 14.358 -16.375 -13.293 1.00 77.25 197 TYR A CA 1
ATOM 1507 C C . TYR A 1 197 ? 14.099 -16.719 -14.763 1.00 77.25 197 TYR A C 1
ATOM 1509 O O . TYR A 1 197 ? 13.007 -16.506 -15.288 1.00 77.25 197 TYR A O 1
ATOM 1517 N N . LEU A 1 198 ? 15.133 -17.221 -15.447 1.00 68.00 198 LEU A N 1
ATOM 1518 C CA . LEU A 1 198 ? 15.141 -17.386 -16.907 1.00 68.00 198 LEU A CA 1
ATOM 1519 C C . LEU A 1 198 ? 14.022 -18.301 -17.432 1.00 68.00 198 LEU A C 1
ATOM 1521 O O . LEU A 1 198 ? 13.479 -18.030 -18.497 1.00 68.00 198 LEU A O 1
ATOM 1525 N N . SER A 1 199 ? 13.619 -19.333 -16.686 1.00 70.00 199 SER A N 1
ATOM 1526 C CA . SER A 1 199 ? 12.513 -20.207 -17.110 1.00 70.00 199 SER A CA 1
ATOM 1527 C C . SER A 1 199 ? 11.139 -19.528 -17.077 1.00 70.00 199 SER A C 1
ATOM 1529 O O . SER A 1 199 ? 10.231 -19.983 -17.759 1.00 70.00 199 SER A O 1
ATOM 1531 N N . LEU A 1 200 ? 10.974 -18.420 -16.343 1.00 64.06 200 LEU A N 1
ATOM 1532 C CA . LEU A 1 200 ? 9.762 -17.590 -16.409 1.00 64.06 200 LEU A CA 1
ATOM 1533 C C . LEU A 1 200 ? 9.826 -16.569 -17.560 1.00 64.06 200 LEU A C 1
ATOM 1535 O O . LEU A 1 200 ? 8.799 -16.040 -17.982 1.00 64.06 200 LEU A O 1
ATOM 1539 N N . ALA A 1 201 ? 11.023 -16.292 -18.086 1.00 58.72 201 ALA A N 1
ATOM 1540 C CA . ALA A 1 201 ? 11.213 -15.431 -19.252 1.00 58.72 201 ALA A CA 1
ATOM 1541 C C . ALA A 1 201 ? 10.940 -16.164 -20.579 1.00 58.72 201 ALA A C 1
ATOM 1543 O O . ALA A 1 201 ? 10.563 -15.535 -21.563 1.00 58.72 201 ALA A O 1
ATOM 1544 N N . THR A 1 202 ? 11.087 -17.492 -20.621 1.00 51.00 202 THR A N 1
ATOM 1545 C CA . THR A 1 202 ? 10.816 -18.289 -21.831 1.00 51.00 202 THR A CA 1
ATOM 1546 C C . THR A 1 202 ? 9.322 -18.426 -22.144 1.00 51.00 202 THR A C 1
ATOM 1548 O O . THR A 1 202 ? 8.950 -18.473 -23.315 1.00 51.00 202 THR A O 1
ATOM 1551 N N . ASP A 1 203 ? 8.453 -18.388 -21.130 1.00 49.25 203 ASP A N 1
ATOM 1552 C CA . ASP A 1 203 ? 6.993 -18.454 -21.317 1.00 49.25 203 ASP A CA 1
ATOM 1553 C C . ASP A 1 203 ? 6.375 -17.115 -21.764 1.00 49.25 203 ASP A C 1
ATOM 1555 O O . ASP A 1 203 ? 5.261 -17.082 -22.276 1.00 49.25 203 ASP A O 1
ATOM 1559 N N . SER A 1 204 ? 7.098 -15.997 -21.626 1.00 47.31 204 SER A N 1
ATOM 1560 C CA . SER A 1 204 ? 6.656 -14.670 -22.096 1.00 47.31 204 SER A CA 1
ATOM 1561 C C . SER A 1 204 ? 7.089 -14.351 -23.535 1.00 47.31 204 SER A C 1
ATOM 1563 O O . SER A 1 204 ? 6.648 -13.353 -24.096 1.00 47.31 204 SER A O 1
ATOM 1565 N N . LEU A 1 205 ? 7.913 -15.210 -24.148 1.00 43.06 205 LEU A N 1
ATOM 1566 C CA . LEU A 1 205 ? 8.359 -15.119 -25.546 1.00 43.06 205 LEU A CA 1
ATOM 1567 C C . LEU A 1 205 ? 7.633 -16.105 -26.483 1.00 43.06 205 LEU A C 1
ATOM 1569 O O . LEU A 1 205 ? 8.015 -16.238 -27.643 1.00 43.06 205 LEU A O 1
ATOM 1573 N N . SER A 1 206 ? 6.613 -16.816 -25.991 1.00 36.69 206 SER A N 1
ATOM 1574 C CA . SER A 1 206 ? 5.864 -17.839 -26.741 1.00 36.69 206 SER A CA 1
ATOM 1575 C C . SER A 1 206 ? 4.411 -17.456 -27.066 1.00 36.69 206 SER A C 1
ATOM 1577 O O . SER A 1 206 ? 3.600 -18.335 -27.363 1.00 36.69 206 SER A O 1
ATOM 1579 N N . ILE A 1 207 ? 4.087 -16.156 -27.076 1.00 37.50 207 ILE A N 1
ATOM 1580 C CA . ILE A 1 207 ? 2.808 -15.620 -27.584 1.00 37.50 207 ILE A CA 1
ATOM 1581 C C . ILE A 1 207 ? 3.073 -14.688 -28.763 1.00 37.50 207 ILE A C 1
ATOM 1583 O O . ILE A 1 207 ? 3.934 -13.794 -28.611 1.00 37.50 207 ILE A O 1
#

Foldseek 3Di:
DDDAAAAEDPCPQFDDAQWDWDQFPNWTKIAQTAAQDDPQANQRIWTWDDDPRYIDTHHAAADPQADRDARFGQWAKEWDPDDPNFHTWIWTAWGAGNVRAIGRWIKIKHFDDQDPPRRTYIHIDTAAADDDGDDGFGNWYKYWDDDPRFIKIKTFKGKDQDPPVPDDPVRPVPIDIDQGWIWIARPVVRYIDIDHDVVVVVVVVPD

Organism: Dissostichus eleginoides (NCBI:txid100907)

pLDDT: mean 91.46, std 10.68, range [36.69, 98.62]